Protein AF-A0A2V9ASK1-F1 (afdb_monomer)

Radius of gyration: 19.4 Å; Cα contacts (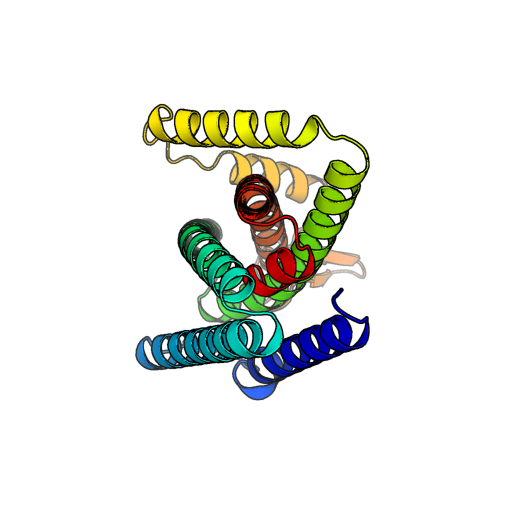8 Å, |Δi|>4): 181; chains: 1; bounding box: 53×44×46 Å

Foldseek 3Di:
DDPVVNVVVLVVVVVVVLCCVCVPPVVFQDDDDPVNVVVVVVVVVVVQLVVLVVCCVPVHVLLSVLLVVLLVLLVVLVVVLVVVLVVLCVVLVPDSSQSVVLVSVLVVLLLVLLLVVLVVVLVCCVVDVCVLVVLVVVLVVVVVCVVPVPPPPDPVLLVVLCVVCVVVFQEDPDDPPNDQWDQDPNDIHGYVSVSSSVSSNVSSSVSSSNSSSVSVVSDSPSVSSSSSND

Mean predicted aligned error: 6.88 Å

Secondary structure (DSSP, 8-state):
---HHHHHHHHHHHHHHHHHIIIIISSS-----HHHHHHHHHHHHHHHHHHHHHHHHHT-HHHHHHHHHHHHHHHHHHHHHHHHHHHHHHHTT--HHHHHHHHHHHHHHHHHHHHHHHHHHHHHHHH-TTHHHHHHHHHHHHHHHHHHS-S----HHHHHHHHHHHHHS-B-SS--TT-SEEEETTEEEE-HHHHHHHHHHHHHHHHHHHHHHHHHHH---HHHHHHHH-

Structure (mmCIF, N/CA/C/O backbone):
data_AF-A0A2V9ASK1-F1
#
_entry.id   AF-A0A2V9ASK1-F1
#
loop_
_atom_site.group_PDB
_atom_site.id
_atom_site.type_symbol
_atom_site.label_atom_id
_atom_site.label_alt_id
_atom_site.label_comp_id
_atom_site.label_asym_id
_atom_site.label_entity_id
_atom_site.label_seq_id
_atom_site.pdbx_PDB_ins_code
_atom_site.Cartn_x
_atom_site.Cartn_y
_atom_site.Cartn_z
_atom_site.occupancy
_atom_site.B_iso_or_equiv
_atom_site.auth_seq_id
_atom_site.auth_comp_id
_atom_site.auth_asym_id
_atom_site.auth_atom_id
_atom_site.pdbx_PDB_model_num
ATOM 1 N N . MET A 1 1 ? 6.928 -8.729 -22.484 1.00 50.12 1 MET A N 1
ATOM 2 C CA . MET A 1 1 ? 5.619 -9.401 -22.652 1.00 50.12 1 MET A CA 1
ATOM 3 C C . MET A 1 1 ? 5.439 -10.373 -21.502 1.00 50.12 1 MET A C 1
ATOM 5 O O . MET A 1 1 ? 5.873 -11.514 -21.595 1.00 50.12 1 MET A O 1
ATOM 9 N N . HIS A 1 2 ? 4.844 -9.914 -20.404 1.00 65.31 2 HIS A N 1
ATOM 10 C CA . HIS A 1 2 ? 4.454 -10.806 -19.314 1.00 65.31 2 HIS A CA 1
ATOM 11 C C . HIS A 1 2 ? 3.230 -11.587 -19.767 1.00 65.31 2 HIS A C 1
ATOM 13 O O . HIS A 1 2 ? 2.191 -11.000 -20.063 1.00 65.31 2 HIS A O 1
ATOM 19 N N . THR A 1 3 ? 3.356 -12.904 -19.906 1.00 77.38 3 THR A N 1
ATOM 20 C CA . THR A 1 3 ? 2.196 -13.739 -20.236 1.00 77.38 3 THR A CA 1
ATOM 21 C C . THR A 1 3 ? 1.192 -13.713 -19.082 1.00 77.38 3 THR A C 1
ATOM 23 O O . THR A 1 3 ? 1.576 -13.547 -17.923 1.00 77.38 3 THR A O 1
ATOM 26 N N . ALA A 1 4 ? -0.095 -13.924 -19.380 1.00 79.62 4 ALA A N 1
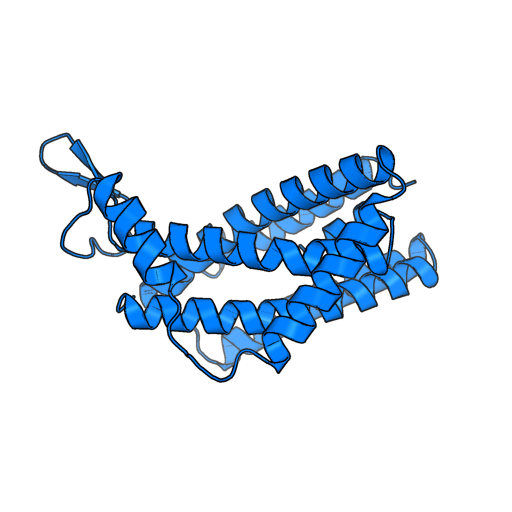ATOM 27 C CA . ALA A 1 4 ? -1.159 -14.003 -18.370 1.00 79.62 4 ALA A CA 1
ATOM 28 C C . ALA A 1 4 ? -0.834 -14.994 -17.233 1.00 79.62 4 ALA A C 1
ATOM 30 O O . ALA A 1 4 ? -1.259 -14.805 -16.097 1.00 79.62 4 ALA A O 1
ATOM 31 N N . LEU A 1 5 ? -0.014 -16.009 -17.523 1.00 83.50 5 LEU A N 1
ATOM 32 C CA . LEU A 1 5 ? 0.492 -16.965 -16.545 1.00 83.50 5 LEU A CA 1
ATOM 33 C C . LEU A 1 5 ? 1.286 -16.305 -15.405 1.00 83.50 5 LEU A C 1
ATOM 35 O O . LEU A 1 5 ? 1.115 -16.707 -14.263 1.00 83.50 5 LEU A O 1
ATOM 39 N N . HIS A 1 6 ? 2.111 -15.290 -15.681 1.00 85.00 6 HIS A N 1
ATOM 40 C CA . HIS A 1 6 ? 2.911 -14.609 -14.653 1.00 85.00 6 HIS A CA 1
ATOM 41 C C . HIS A 1 6 ? 2.039 -13.781 -13.713 1.00 85.00 6 HIS A C 1
ATOM 43 O O . HIS A 1 6 ? 2.219 -13.828 -12.500 1.00 85.00 6 HIS A O 1
ATOM 49 N N . TRP A 1 7 ? 1.044 -13.088 -14.270 1.00 85.56 7 TRP A N 1
ATOM 50 C CA . TRP A 1 7 ? 0.040 -12.365 -13.493 1.00 85.56 7 TRP A CA 1
ATOM 51 C C . TRP A 1 7 ? -0.751 -13.306 -12.588 1.00 85.56 7 TRP A C 1
ATOM 53 O O . TRP A 1 7 ? -0.908 -13.029 -11.401 1.00 85.56 7 TRP A O 1
ATOM 63 N N . ILE A 1 8 ? -1.218 -14.435 -13.126 1.00 86.12 8 ILE A N 1
ATOM 64 C CA . ILE A 1 8 ? -1.952 -15.438 -12.347 1.00 86.12 8 ILE A CA 1
ATOM 65 C C . ILE A 1 8 ? -1.048 -16.031 -11.262 1.00 86.12 8 ILE A C 1
ATOM 67 O O . ILE A 1 8 ? -1.448 -16.070 -10.104 1.00 86.12 8 ILE A O 1
ATOM 71 N N . ALA A 1 9 ? 0.174 -16.443 -11.608 1.00 87.19 9 ALA A N 1
ATOM 72 C CA . ALA A 1 9 ? 1.119 -17.032 -10.663 1.00 87.19 9 ALA A CA 1
ATOM 73 C C . ALA A 1 9 ? 1.453 -16.075 -9.510 1.00 87.19 9 ALA A C 1
ATOM 75 O O . ALA A 1 9 ? 1.429 -16.490 -8.353 1.00 87.19 9 ALA A O 1
ATOM 76 N N . PHE A 1 10 ? 1.700 -14.796 -9.810 1.00 87.81 10 PHE A N 1
ATOM 77 C CA . PHE A 1 10 ? 1.964 -13.781 -8.794 1.00 87.81 10 PHE A CA 1
ATOM 78 C C . PHE A 1 10 ? 0.757 -13.569 -7.877 1.00 87.81 10 PHE A C 1
ATOM 80 O O . PHE A 1 10 ? 0.893 -13.656 -6.663 1.00 87.81 10 PHE A O 1
ATOM 87 N N . ASN A 1 11 ? -0.440 -13.362 -8.435 1.00 86.69 11 ASN A N 1
ATOM 88 C CA . ASN A 1 11 ? -1.634 -13.141 -7.615 1.00 86.69 11 ASN A CA 1
ATOM 89 C C . ASN A 1 11 ? -1.982 -14.370 -6.765 1.00 86.69 11 ASN A C 1
ATOM 91 O O . ASN A 1 11 ? -2.370 -14.222 -5.613 1.00 86.69 11 ASN A O 1
ATOM 95 N N . VAL A 1 12 ? -1.800 -15.586 -7.288 1.00 87.94 12 VAL A N 1
ATOM 96 C CA . VAL A 1 12 ? -1.965 -16.816 -6.499 1.00 87.94 12 VAL A CA 1
ATOM 97 C C . VAL A 1 12 ? -0.951 -16.866 -5.356 1.00 87.94 12 VAL A C 1
ATOM 99 O O . VAL A 1 12 ? -1.334 -17.164 -4.229 1.00 87.94 12 VAL A O 1
ATOM 102 N N . LEU A 1 13 ? 0.317 -16.535 -5.615 1.00 88.69 13 LEU A N 1
ATOM 103 C CA . LEU A 1 13 ? 1.353 -16.474 -4.584 1.00 88.69 13 LEU A CA 1
ATOM 104 C C . LEU A 1 13 ? 1.016 -15.443 -3.497 1.00 88.69 13 LEU A C 1
ATOM 106 O O . LEU A 1 13 ? 1.089 -15.772 -2.315 1.00 88.69 13 LEU A O 1
ATOM 110 N N . VAL A 1 14 ? 0.576 -14.243 -3.882 1.00 87.06 14 VAL A N 1
ATOM 111 C CA . VAL A 1 14 ? 0.144 -13.184 -2.957 1.00 87.06 14 VAL A CA 1
ATOM 112 C C . VAL A 1 14 ? -1.063 -13.631 -2.135 1.00 87.06 14 VAL A C 1
ATOM 114 O O . VAL A 1 14 ? -1.046 -13.522 -0.913 1.00 87.06 14 VAL A O 1
ATOM 117 N N . LEU A 1 15 ? -2.092 -14.196 -2.769 1.00 86.25 15 LEU A N 1
ATOM 118 C CA . LEU A 1 15 ? -3.281 -14.682 -2.067 1.00 86.25 15 LEU A CA 1
ATOM 119 C C . LEU A 1 15 ? -2.945 -15.806 -1.084 1.00 86.25 15 LEU A C 1
ATOM 121 O O . LEU A 1 15 ? -3.494 -15.824 0.014 1.00 86.25 15 LEU A O 1
ATOM 125 N N . ILE A 1 16 ? -2.034 -16.717 -1.440 1.00 86.81 16 ILE A N 1
ATOM 126 C CA . ILE A 1 16 ? -1.543 -17.755 -0.525 1.00 86.81 16 ILE A CA 1
ATOM 127 C C . ILE A 1 16 ? -0.787 -17.116 0.642 1.00 86.81 16 ILE A C 1
ATOM 129 O O . ILE A 1 16 ? -1.055 -17.467 1.789 1.00 86.81 16 ILE A O 1
ATOM 133 N N . ALA A 1 17 ? 0.118 -16.172 0.377 1.00 85.56 17 ALA A N 1
ATOM 134 C CA . ALA A 1 17 ? 0.888 -15.495 1.416 1.00 85.56 17 ALA A CA 1
ATOM 135 C C . ALA A 1 17 ? -0.026 -14.747 2.403 1.00 85.56 17 ALA A C 1
ATOM 137 O O . ALA A 1 17 ? 0.100 -14.931 3.612 1.00 85.56 17 ALA A O 1
ATOM 138 N N . ILE A 1 18 ? -1.014 -14.001 1.898 1.00 82.50 18 ILE A N 1
ATOM 139 C CA . ILE A 1 18 ? -2.012 -13.296 2.715 1.00 82.50 18 ILE A CA 1
ATOM 140 C C . ILE A 1 18 ? -2.910 -14.284 3.471 1.00 82.50 18 ILE A C 1
ATOM 142 O O . ILE A 1 18 ? -3.199 -14.080 4.649 1.00 82.50 18 ILE A O 1
ATOM 146 N N . ALA A 1 19 ? -3.355 -15.369 2.830 1.00 82.88 19 ALA A N 1
ATOM 147 C CA . ALA A 1 19 ? -4.195 -16.374 3.479 1.00 82.88 19 ALA A CA 1
ATOM 148 C C . ALA A 1 19 ? -3.456 -17.100 4.611 1.00 82.88 19 ALA A C 1
ATOM 150 O O . ALA A 1 19 ? -4.060 -17.407 5.639 1.00 82.88 19 ALA A O 1
ATOM 151 N N . LEU A 1 20 ? -2.158 -17.359 4.442 1.00 81.38 20 LEU A N 1
ATOM 152 C CA . LEU A 1 20 ? -1.310 -17.907 5.495 1.00 81.38 20 LEU A CA 1
ATOM 153 C C . LEU A 1 20 ? -1.149 -16.896 6.633 1.00 81.38 20 LEU A C 1
ATOM 155 O O . LEU A 1 20 ? -1.430 -17.238 7.782 1.00 81.38 20 LEU A O 1
ATOM 159 N N . ASP A 1 21 ? -0.775 -15.655 6.320 1.00 77.19 21 ASP A N 1
ATOM 160 C CA . ASP A 1 21 ? -0.557 -14.600 7.312 1.00 77.19 21 ASP A CA 1
ATOM 161 C C . ASP A 1 21 ? -1.822 -14.323 8.147 1.00 77.19 21 ASP A C 1
ATOM 163 O O . ASP A 1 21 ? -1.824 -14.507 9.366 1.00 77.19 21 ASP A O 1
ATOM 167 N N . LEU A 1 22 ? -2.943 -14.000 7.494 1.00 71.06 22 LEU A N 1
ATOM 168 C CA . LEU A 1 22 ? -4.193 -13.633 8.168 1.00 71.06 22 LEU A CA 1
ATOM 169 C C . LEU A 1 22 ? -4.975 -14.844 8.699 1.00 71.06 22 LEU A C 1
ATOM 171 O O . LEU A 1 22 ? -5.650 -14.758 9.727 1.00 71.06 22 LEU A O 1
ATOM 175 N N . GLY A 1 23 ? -4.934 -15.974 7.990 1.00 65.25 23 GLY A N 1
ATOM 176 C CA . GLY A 1 23 ? -5.764 -17.144 8.285 1.00 65.25 23 GLY A CA 1
ATOM 177 C C . GLY A 1 23 ? -5.133 -18.139 9.256 1.00 65.25 23 GLY A C 1
ATOM 178 O O . GLY A 1 23 ? -5.859 -18.776 10.026 1.00 65.25 23 GLY A O 1
ATOM 179 N N . VAL A 1 24 ? -3.804 -18.284 9.236 1.00 63.94 24 VAL A N 1
ATOM 180 C CA . VAL A 1 24 ? -3.080 -19.280 10.043 1.00 63.94 24 VAL A CA 1
ATOM 181 C C . VAL A 1 24 ? -2.340 -18.619 11.200 1.00 63.94 24 VAL A C 1
ATOM 183 O O . VAL A 1 24 ? -2.485 -19.075 12.334 1.00 63.94 24 VAL A O 1
ATOM 186 N N . PHE A 1 25 ? -1.600 -17.540 10.942 1.00 63.09 25 PHE A N 1
ATOM 187 C CA . PHE A 1 25 ? -0.711 -16.941 11.942 1.00 63.09 25 PHE A CA 1
ATOM 188 C C . PHE A 1 25 ? -1.399 -15.868 12.795 1.00 63.09 25 PHE A C 1
ATOM 190 O O . PHE A 1 25 ? -1.267 -15.888 14.017 1.00 63.09 25 PHE A O 1
ATOM 197 N N . HIS A 1 26 ? -2.237 -15.020 12.195 1.00 65.06 26 HIS A N 1
ATOM 198 C CA . HIS A 1 26 ? -2.899 -13.901 12.885 1.00 65.06 26 HIS A CA 1
ATOM 199 C C . HIS A 1 26 ? -4.409 -14.106 13.109 1.00 65.06 26 HIS A C 1
ATOM 201 O O . HIS A 1 26 ? -5.177 -13.158 13.260 1.00 65.06 26 HIS A O 1
ATOM 207 N N . ARG A 1 27 ? -4.864 -15.366 13.185 1.00 58.12 27 ARG A N 1
ATOM 208 C CA . ARG A 1 27 ? -6.297 -15.714 13.295 1.00 58.12 27 ARG A CA 1
ATOM 209 C C . ARG A 1 27 ? -6.979 -15.192 14.569 1.00 58.12 27 ARG A C 1
ATOM 211 O O . ARG A 1 27 ? -8.205 -15.085 14.610 1.00 58.12 27 ARG A O 1
ATOM 218 N N . LYS A 1 28 ? -6.217 -14.930 15.633 1.00 55.81 28 LYS A N 1
ATOM 219 C CA . LYS A 1 28 ? -6.729 -14.394 16.899 1.00 55.81 28 LYS A CA 1
ATOM 220 C C . LYS A 1 28 ? -6.027 -13.085 17.214 1.00 55.81 28 LYS A C 1
ATOM 222 O O . LYS A 1 28 ? -4.806 -13.018 17.154 1.00 55.81 28 LYS A O 1
ATOM 227 N N . ALA A 1 29 ? -6.816 -12.101 17.628 1.00 58.44 29 ALA A N 1
ATOM 228 C CA . ALA A 1 29 ? -6.341 -10.843 18.178 1.00 58.44 29 ALA A CA 1
ATOM 229 C C . ALA A 1 29 ? -5.360 -11.092 19.343 1.00 58.44 29 ALA A C 1
ATOM 231 O O . ALA A 1 29 ? -5.774 -11.462 20.443 1.00 58.44 29 ALA A O 1
ATOM 232 N N . HIS A 1 30 ? -4.060 -10.930 19.094 1.00 65.06 30 HIS A N 1
ATOM 233 C CA . HIS A 1 30 ? -3.001 -11.047 20.094 1.00 65.06 30 HIS A CA 1
ATOM 234 C C . HIS A 1 30 ? -1.989 -9.913 19.927 1.00 65.06 30 HIS A C 1
ATOM 236 O O . HIS A 1 30 ? -1.758 -9.410 18.828 1.00 65.06 30 HIS A O 1
ATOM 242 N N . LYS A 1 31 ? -1.364 -9.508 21.032 1.00 64.44 31 LYS A N 1
ATOM 243 C CA . LYS A 1 31 ? -0.323 -8.485 21.027 1.00 64.44 31 LYS A CA 1
ATOM 244 C C . LYS A 1 31 ? 0.973 -9.077 20.468 1.00 64.44 31 LYS A C 1
ATOM 246 O O . LYS A 1 31 ? 1.667 -9.793 21.179 1.00 64.44 31 LYS A O 1
ATOM 251 N N . ILE A 1 32 ? 1.306 -8.751 19.220 1.00 67.00 32 ILE A N 1
ATOM 252 C CA . ILE A 1 32 ? 2.572 -9.163 18.597 1.00 67.00 32 ILE A CA 1
ATOM 253 C C . ILE A 1 32 ? 3.739 -8.532 19.365 1.00 67.00 32 ILE A C 1
ATOM 255 O O . ILE A 1 32 ? 3.797 -7.315 19.564 1.00 67.00 32 ILE A O 1
ATOM 259 N N . ALA A 1 33 ? 4.687 -9.363 19.792 1.00 78.81 33 ALA A N 1
ATOM 260 C CA . ALA A 1 33 ? 5.930 -8.880 20.377 1.00 78.81 33 ALA A CA 1
ATOM 261 C C . ALA A 1 33 ? 6.833 -8.279 19.287 1.00 78.81 33 ALA A C 1
ATOM 263 O O . ALA A 1 33 ? 6.870 -8.769 18.162 1.00 78.81 33 ALA A O 1
ATOM 264 N N . LEU A 1 34 ? 7.651 -7.277 19.627 1.00 79.62 34 LEU A N 1
ATOM 265 C CA . LEU A 1 34 ? 8.558 -6.623 18.667 1.00 79.62 34 LEU A CA 1
ATOM 266 C C . LEU A 1 34 ? 9.431 -7.623 17.882 1.00 79.62 34 LEU A C 1
ATOM 268 O O . LEU A 1 34 ? 9.662 -7.447 16.691 1.00 79.62 34 LEU A O 1
ATOM 272 N N . ARG A 1 35 ? 9.889 -8.698 18.538 1.00 83.00 35 ARG A N 1
ATOM 273 C CA . ARG A 1 35 ? 10.694 -9.756 17.903 1.00 83.00 35 ARG A CA 1
ATOM 274 C C . ARG A 1 35 ? 9.934 -10.495 16.804 1.00 83.00 35 ARG A C 1
ATOM 276 O O . ARG A 1 35 ? 10.512 -10.800 15.769 1.00 83.00 35 ARG A O 1
ATOM 283 N N . GLU A 1 36 ? 8.660 -10.773 17.037 1.00 82.00 36 GLU A N 1
ATOM 284 C CA . GLU A 1 36 ? 7.790 -11.445 16.078 1.00 82.00 36 GLU A CA 1
ATOM 285 C C . GLU A 1 36 ? 7.472 -10.516 14.899 1.00 82.00 36 GLU A C 1
ATOM 287 O O . GLU A 1 36 ? 7.639 -10.922 13.754 1.00 82.00 36 GLU A O 1
ATOM 292 N N . ALA A 1 37 ? 7.163 -9.239 15.156 1.00 81.38 37 ALA A N 1
ATOM 293 C CA . ALA A 1 37 ? 6.973 -8.241 14.097 1.00 81.38 37 ALA A CA 1
ATOM 294 C C . ALA A 1 37 ? 8.218 -8.082 13.203 1.00 81.38 37 ALA A C 1
ATOM 296 O O . ALA A 1 37 ? 8.105 -7.994 11.980 1.00 81.38 37 ALA A O 1
ATOM 297 N N . LEU A 1 38 ? 9.416 -8.076 13.799 1.00 87.00 38 LEU A N 1
ATOM 298 C CA . LEU A 1 38 ? 10.677 -8.007 13.057 1.00 87.00 38 LEU A CA 1
ATOM 299 C C . LEU A 1 38 ? 10.911 -9.252 12.197 1.00 87.00 38 LEU A C 1
ATOM 301 O O . LEU A 1 38 ? 11.319 -9.118 11.046 1.00 87.00 38 LEU A O 1
ATOM 305 N N . LEU A 1 39 ? 10.638 -10.447 12.728 1.00 87.81 39 LEU A N 1
ATOM 306 C CA . LEU A 1 39 ? 10.756 -11.698 11.974 1.00 87.81 39 LEU A CA 1
ATOM 307 C C . LEU A 1 39 ? 9.807 -11.721 10.773 1.00 87.81 39 LEU A C 1
ATOM 309 O O . LEU A 1 39 ? 10.241 -12.050 9.671 1.00 87.81 39 LEU A O 1
ATOM 313 N N . TRP A 1 40 ? 8.551 -11.310 10.960 1.00 85.19 40 TRP A N 1
ATOM 314 C CA . TRP A 1 40 ? 7.589 -11.200 9.864 1.00 85.19 40 TRP A CA 1
ATOM 315 C C . TRP A 1 40 ? 8.029 -10.175 8.821 1.00 85.19 40 TRP A C 1
ATOM 317 O O . TRP A 1 40 ? 8.039 -10.481 7.631 1.00 85.19 40 TRP A O 1
ATOM 327 N N . SER A 1 41 ? 8.479 -8.993 9.247 1.00 87.06 41 SER A N 1
ATOM 328 C CA . SER A 1 41 ? 9.002 -7.971 8.333 1.00 87.06 41 SER A CA 1
ATOM 329 C C . SER A 1 41 ? 10.182 -8.495 7.505 1.00 87.06 41 SER A C 1
ATOM 331 O O . SER A 1 41 ? 10.207 -8.331 6.286 1.00 87.06 41 SER A O 1
ATOM 333 N N . LEU A 1 42 ? 11.126 -9.200 8.138 1.00 91.31 42 LEU A N 1
ATOM 334 C CA . LEU A 1 42 ? 12.257 -9.822 7.447 1.00 91.31 42 LEU A CA 1
ATOM 335 C C . LEU A 1 42 ? 11.819 -10.919 6.472 1.00 91.31 42 LEU A C 1
ATOM 337 O O . LEU A 1 42 ? 12.382 -11.003 5.384 1.00 91.31 42 LEU A O 1
ATOM 341 N N . ALA A 1 43 ? 10.820 -11.731 6.825 1.00 90.31 43 ALA A N 1
ATOM 342 C CA . ALA A 1 43 ? 10.282 -12.758 5.936 1.00 90.31 43 ALA A CA 1
ATOM 343 C C . ALA A 1 43 ? 9.663 -12.145 4.668 1.00 90.31 43 ALA A C 1
ATOM 345 O O . ALA A 1 43 ? 9.972 -12.586 3.560 1.00 90.31 43 ALA A O 1
ATOM 346 N N . TRP A 1 44 ? 8.865 -11.083 4.814 1.00 89.25 44 TRP A N 1
ATOM 347 C CA . TRP A 1 44 ? 8.289 -10.345 3.686 1.00 89.25 44 TRP A CA 1
ATOM 348 C C . TRP A 1 44 ? 9.363 -9.673 2.817 1.00 89.25 44 TRP A C 1
ATOM 350 O O . TRP A 1 44 ? 9.300 -9.745 1.591 1.00 89.25 44 TRP A O 1
ATOM 360 N N . ILE A 1 45 ? 10.396 -9.082 3.429 1.00 92.38 45 ILE A N 1
ATOM 361 C CA . ILE A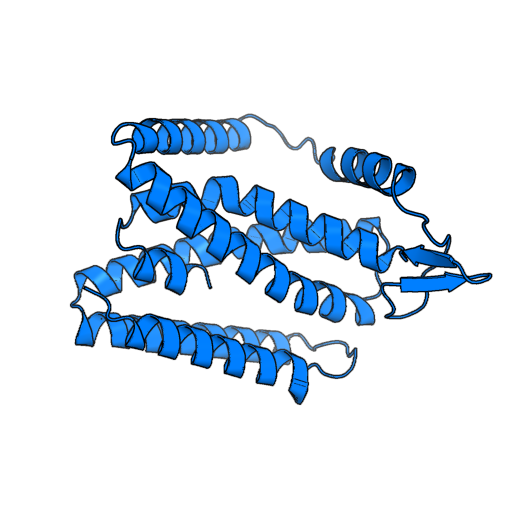 1 45 ? 11.534 -8.503 2.696 1.00 92.38 45 ILE A CA 1
ATOM 362 C C . ILE A 1 45 ? 12.310 -9.589 1.938 1.00 92.38 45 ILE A C 1
ATOM 364 O O . ILE A 1 45 ? 12.648 -9.405 0.771 1.00 92.38 45 ILE A O 1
ATOM 368 N N . ALA A 1 46 ? 12.571 -10.740 2.561 1.00 93.75 46 ALA A N 1
ATOM 369 C CA . ALA A 1 46 ? 13.261 -11.852 1.912 1.00 93.75 46 ALA A CA 1
ATOM 370 C C . ALA A 1 46 ? 12.464 -12.410 0.721 1.00 93.75 46 ALA A C 1
ATOM 372 O O . ALA A 1 46 ? 13.055 -12.733 -0.315 1.00 93.75 46 ALA A O 1
ATOM 373 N N . LEU A 1 47 ? 11.133 -12.477 0.836 1.00 91.94 47 LEU A N 1
ATOM 374 C CA . LEU A 1 47 ? 10.246 -12.866 -0.260 1.00 91.94 47 LEU A CA 1
ATOM 375 C C . LEU A 1 47 ? 10.354 -11.880 -1.432 1.00 91.94 47 LEU A C 1
ATOM 377 O O . LEU A 1 47 ? 10.573 -12.307 -2.566 1.00 91.94 47 LEU A O 1
ATOM 381 N N . ALA A 1 48 ? 10.290 -10.575 -1.153 1.00 92.94 48 ALA A N 1
ATOM 382 C CA . ALA A 1 48 ? 10.431 -9.527 -2.162 1.00 92.94 48 ALA A CA 1
ATOM 383 C C . ALA A 1 48 ? 11.808 -9.553 -2.845 1.00 92.94 48 ALA A C 1
ATOM 385 O O . ALA A 1 48 ? 11.895 -9.468 -4.069 1.00 92.94 48 ALA A O 1
ATOM 386 N N . ILE A 1 49 ? 12.892 -9.751 -2.085 1.00 95.12 49 ILE A N 1
ATOM 387 C CA . ILE A 1 49 ? 14.246 -9.886 -2.644 1.00 95.12 49 ILE A CA 1
ATOM 388 C C . ILE A 1 49 ? 14.335 -11.106 -3.559 1.00 95.12 49 ILE A C 1
ATOM 390 O O . ILE A 1 49 ? 14.850 -11.007 -4.672 1.00 95.12 49 ILE A O 1
ATOM 394 N N . THR A 1 50 ? 13.809 -12.248 -3.120 1.00 95.19 50 THR A N 1
ATOM 395 C CA . THR A 1 50 ? 13.806 -13.482 -3.918 1.00 95.19 50 THR A CA 1
ATOM 396 C C . THR A 1 50 ? 13.034 -13.286 -5.224 1.00 95.19 50 THR A C 1
ATOM 398 O O . THR A 1 50 ? 13.500 -13.689 -6.294 1.00 95.19 50 THR A O 1
ATOM 401 N N . PHE A 1 51 ? 11.887 -12.608 -5.165 1.00 93.19 51 PHE A N 1
ATOM 402 C CA . PHE A 1 51 ? 11.099 -12.268 -6.343 1.00 93.19 51 PHE A CA 1
ATOM 403 C C . PHE A 1 51 ? 11.843 -11.301 -7.282 1.00 93.19 51 PHE A C 1
ATOM 405 O O . PHE A 1 51 ? 11.946 -11.571 -8.478 1.00 93.19 51 PHE A O 1
ATOM 412 N N . GLY A 1 52 ? 12.469 -10.243 -6.760 1.00 93.25 52 GLY A N 1
ATOM 413 C CA . GLY A 1 52 ? 13.263 -9.296 -7.553 1.00 93.25 52 GLY A CA 1
ATOM 414 C C . GLY A 1 52 ? 14.494 -9.921 -8.219 1.00 93.25 52 GLY A C 1
ATOM 415 O O . GLY A 1 52 ? 14.813 -9.618 -9.373 1.00 93.25 52 GLY A O 1
ATOM 416 N N . LEU A 1 53 ? 15.165 -10.857 -7.541 1.00 94.44 53 LEU A N 1
ATOM 417 C CA . LEU A 1 53 ? 16.245 -11.658 -8.131 1.00 94.44 53 LEU A CA 1
ATOM 418 C C . LEU A 1 53 ? 15.721 -12.579 -9.239 1.00 94.44 53 LEU A C 1
ATOM 420 O O . LEU A 1 53 ? 16.362 -12.714 -10.281 1.00 94.44 53 LEU A O 1
ATOM 424 N N . THR A 1 54 ? 14.535 -13.159 -9.051 1.00 92.19 54 THR A N 1
ATOM 425 C CA . THR A 1 54 ? 13.858 -13.966 -10.075 1.00 92.19 54 THR A CA 1
ATOM 426 C C . THR A 1 54 ? 13.529 -13.117 -11.306 1.00 92.19 54 THR A C 1
ATOM 428 O O . THR A 1 54 ? 13.842 -13.523 -12.425 1.00 92.19 54 THR A O 1
ATOM 431 N N . ILE A 1 55 ? 13.002 -11.899 -11.124 1.00 91.94 55 ILE A N 1
ATOM 432 C CA . ILE A 1 55 ? 12.787 -10.956 -12.231 1.00 91.94 55 ILE A CA 1
ATOM 433 C C . ILE A 1 55 ? 14.109 -10.630 -12.928 1.00 91.94 55 ILE A C 1
ATOM 435 O O . ILE A 1 55 ? 14.189 -10.704 -14.152 1.00 91.94 55 ILE A O 1
ATOM 439 N N . SER A 1 56 ? 15.161 -10.338 -12.163 1.00 92.31 56 SER A N 1
ATOM 440 C CA . SER A 1 56 ? 16.487 -10.022 -12.708 1.00 92.31 56 SER A CA 1
ATOM 441 C C . SER A 1 56 ? 17.045 -11.149 -13.582 1.00 92.31 56 SER A C 1
ATOM 443 O O . SER A 1 56 ? 17.688 -10.885 -14.598 1.00 92.31 56 SER A O 1
ATOM 445 N N . TYR A 1 57 ? 16.808 -12.402 -13.185 1.00 92.38 57 TYR A N 1
ATOM 446 C CA . TYR A 1 57 ? 17.281 -13.586 -13.895 1.00 92.38 57 TYR A CA 1
ATOM 447 C C . TYR A 1 57 ? 16.484 -13.863 -15.179 1.00 92.38 57 TYR A C 1
ATOM 449 O O . TYR A 1 57 ? 17.083 -14.098 -16.224 1.00 92.38 57 TYR A O 1
ATOM 457 N N . PHE A 1 58 ? 15.148 -13.810 -15.123 1.00 89.81 58 PHE A N 1
ATOM 458 C CA . PHE A 1 58 ? 14.287 -14.171 -16.261 1.00 89.81 58 PHE A CA 1
ATOM 459 C C . PHE A 1 58 ? 14.013 -13.019 -17.236 1.00 89.81 58 PHE A C 1
ATOM 461 O O . PHE A 1 58 ? 13.902 -13.251 -18.438 1.00 89.81 58 PHE A O 1
ATOM 468 N N . TYR A 1 59 ? 13.904 -11.789 -16.735 1.00 88.50 59 TYR A N 1
ATOM 469 C CA . TYR A 1 59 ? 13.556 -10.592 -17.514 1.00 88.50 59 TYR A CA 1
ATOM 470 C C . TYR A 1 59 ? 14.739 -9.639 -17.715 1.00 88.50 59 TYR A C 1
ATOM 472 O O . TYR A 1 59 ? 14.635 -8.652 -18.440 1.00 88.50 59 TYR A O 1
ATOM 480 N N . GLY A 1 60 ? 15.889 -9.964 -17.124 1.00 92.88 60 GLY A N 1
ATOM 481 C CA . GLY A 1 60 ? 17.125 -9.215 -17.266 1.00 92.88 60 GLY A CA 1
ATOM 482 C C . GLY A 1 60 ? 17.341 -8.179 -16.166 1.00 92.88 60 GLY A C 1
ATOM 483 O O . GLY A 1 60 ? 16.449 -7.799 -15.404 1.00 92.88 60 GLY A O 1
ATOM 484 N N . ARG A 1 61 ? 18.584 -7.696 -16.095 1.00 93.12 61 ARG A N 1
ATOM 485 C CA . ARG A 1 61 ? 19.055 -6.821 -15.014 1.00 93.12 61 ARG A CA 1
ATOM 486 C C . ARG A 1 61 ? 18.285 -5.503 -14.918 1.00 93.12 61 ARG A C 1
ATOM 488 O O . ARG A 1 61 ? 18.113 -5.003 -13.814 1.00 93.12 61 ARG A O 1
ATOM 495 N N . GLN A 1 62 ? 17.832 -4.948 -16.043 1.00 93.00 62 GLN A N 1
ATOM 496 C CA . GLN A 1 62 ? 17.090 -3.687 -16.050 1.00 93.00 62 GLN A CA 1
ATOM 497 C C . GLN A 1 62 ? 15.733 -3.827 -15.348 1.00 93.00 62 GLN A C 1
ATOM 499 O O . GLN A 1 62 ? 15.467 -3.074 -14.420 1.00 93.00 62 GLN A O 1
ATOM 504 N N . SER A 1 63 ? 14.926 -4.830 -15.707 1.00 92.56 63 SER A N 1
ATOM 505 C CA . SER A 1 63 ? 13.645 -5.100 -15.039 1.00 92.56 63 SER A CA 1
ATOM 506 C C . SER A 1 63 ? 13.821 -5.407 -13.551 1.00 92.56 63 SER A C 1
ATOM 508 O O . SER A 1 63 ? 13.016 -4.992 -12.725 1.00 92.56 63 SER A O 1
ATOM 510 N N . GLY A 1 64 ? 14.910 -6.094 -13.197 1.00 93.56 64 GLY A N 1
ATOM 511 C CA . GLY A 1 64 ? 15.303 -6.301 -11.807 1.00 93.56 64 GLY A CA 1
ATOM 512 C C . GLY A 1 64 ? 15.553 -4.997 -11.050 1.00 93.56 64 GLY A C 1
ATOM 513 O O . GLY A 1 64 ? 15.027 -4.806 -9.958 1.00 93.56 64 GLY A O 1
ATOM 514 N N . LEU A 1 65 ? 16.337 -4.087 -11.636 1.00 95.25 65 LEU A N 1
ATOM 515 C CA . LEU A 1 65 ? 16.596 -2.766 -11.060 1.00 95.25 65 LEU A CA 1
ATOM 516 C C . LEU A 1 65 ? 15.310 -1.950 -10.931 1.00 95.25 65 LEU A C 1
ATOM 518 O O . LEU A 1 65 ? 15.072 -1.405 -9.864 1.00 95.25 65 LEU A O 1
ATOM 522 N N . GLU A 1 66 ? 14.465 -1.923 -11.962 1.00 94.88 66 GLU A N 1
ATOM 523 C CA . GLU A 1 66 ? 13.164 -1.243 -11.924 1.00 94.88 66 GLU A CA 1
ATOM 524 C C . GLU A 1 66 ? 12.279 -1.784 -10.790 1.00 94.88 66 GLU A C 1
ATOM 526 O O . GLU A 1 66 ? 11.718 -0.996 -10.031 1.00 94.88 66 GLU A O 1
ATOM 531 N N . PHE A 1 67 ? 12.229 -3.111 -10.607 1.00 95.69 67 PHE A N 1
ATOM 532 C CA . PHE A 1 67 ? 11.524 -3.737 -9.487 1.00 95.69 67 PHE A CA 1
ATOM 533 C C . PHE A 1 67 ? 12.099 -3.311 -8.133 1.00 95.69 67 PHE A C 1
ATOM 535 O O . PHE A 1 67 ? 11.347 -2.900 -7.258 1.00 95.69 67 PHE A O 1
ATOM 542 N N . PHE A 1 68 ? 13.420 -3.389 -7.940 1.00 96.12 68 PHE A N 1
ATOM 543 C CA . PHE A 1 68 ? 14.038 -3.032 -6.659 1.00 96.12 68 PHE A CA 1
ATOM 544 C C . PHE A 1 68 ? 13.911 -1.542 -6.344 1.00 96.12 68 PHE A C 1
ATOM 546 O O . PHE A 1 68 ? 13.661 -1.184 -5.195 1.00 96.12 68 PHE A O 1
ATOM 553 N N . THR A 1 69 ? 14.064 -0.672 -7.343 1.00 95.00 69 THR A N 1
ATOM 554 C CA . THR A 1 69 ? 13.847 0.768 -7.184 1.00 95.00 69 THR A CA 1
ATOM 555 C C . THR A 1 69 ? 12.399 1.039 -6.796 1.00 95.00 69 THR A C 1
ATOM 557 O O . THR A 1 69 ? 12.168 1.759 -5.829 1.00 95.00 69 THR A O 1
ATOM 560 N N . GLY A 1 70 ? 11.442 0.412 -7.484 1.00 93.69 70 GLY A N 1
ATOM 561 C CA . GLY A 1 70 ? 10.032 0.521 -7.136 1.00 93.69 70 GLY A CA 1
ATOM 562 C C . GLY A 1 70 ? 9.732 0.030 -5.727 1.00 93.69 70 GLY A C 1
ATOM 563 O O . GLY A 1 70 ? 9.175 0.768 -4.923 1.00 93.69 70 GLY A O 1
ATOM 564 N N . TYR A 1 71 ? 10.213 -1.165 -5.388 1.00 94.50 71 TYR A N 1
ATOM 565 C CA . TYR A 1 71 ? 10.036 -1.773 -4.074 1.00 94.50 71 TYR A CA 1
ATOM 566 C C . TYR A 1 71 ? 10.568 -0.884 -2.946 1.00 94.50 71 TYR A C 1
ATOM 568 O O . TYR A 1 71 ? 9.918 -0.741 -1.918 1.00 94.50 71 TYR A O 1
ATOM 576 N N . VAL A 1 72 ? 11.742 -0.266 -3.117 1.00 94.12 72 VAL A N 1
ATOM 577 C CA . VAL A 1 72 ? 12.310 0.629 -2.098 1.00 94.12 72 VAL A CA 1
ATOM 578 C C . VAL A 1 72 ? 11.481 1.902 -1.942 1.00 94.12 72 VAL A C 1
ATOM 580 O O . VAL A 1 72 ? 11.270 2.329 -0.808 1.00 94.12 72 VAL A O 1
ATOM 583 N N . ILE A 1 73 ? 10.997 2.493 -3.041 1.00 91.25 73 ILE A N 1
ATOM 584 C CA . ILE A 1 73 ? 10.123 3.674 -2.978 1.00 91.25 73 ILE A CA 1
ATOM 585 C C . ILE A 1 73 ? 8.815 3.335 -2.269 1.00 91.25 73 ILE A C 1
ATOM 587 O O . ILE A 1 73 ? 8.452 4.013 -1.312 1.00 91.25 73 ILE A O 1
ATOM 591 N N . GLU A 1 74 ? 8.149 2.259 -2.676 1.00 89.62 74 GLU A N 1
ATOM 592 C CA . GLU A 1 74 ? 6.897 1.824 -2.055 1.00 89.62 74 GLU A CA 1
ATOM 593 C C . GLU A 1 74 ? 7.106 1.457 -0.587 1.00 89.62 74 GLU A C 1
ATOM 595 O O . GLU A 1 74 ? 6.315 1.832 0.277 1.00 89.62 74 GLU A O 1
ATOM 600 N N . LYS A 1 75 ? 8.226 0.802 -0.255 1.00 90.06 75 LYS A N 1
ATOM 601 C CA . LYS A 1 75 ? 8.563 0.489 1.133 1.00 90.06 75 LYS A CA 1
ATOM 602 C C . LYS A 1 75 ? 8.778 1.752 1.962 1.00 90.06 75 LYS A C 1
ATOM 604 O O . LYS A 1 75 ? 8.301 1.789 3.094 1.00 90.06 75 LYS A O 1
ATOM 609 N N . ALA A 1 76 ? 9.458 2.764 1.427 1.00 89.25 76 ALA A N 1
ATOM 610 C CA . ALA A 1 76 ? 9.657 4.038 2.109 1.00 89.25 76 ALA A CA 1
ATOM 611 C C . ALA A 1 76 ? 8.319 4.750 2.362 1.00 89.25 76 ALA A C 1
ATOM 613 O O . ALA A 1 76 ? 8.023 5.078 3.508 1.00 89.25 76 ALA A O 1
ATOM 614 N N . LEU A 1 77 ? 7.474 4.875 1.334 1.00 86.81 77 LEU A N 1
ATOM 615 C CA . LEU A 1 77 ? 6.154 5.509 1.444 1.00 86.81 77 LEU A CA 1
ATOM 616 C C . LEU A 1 77 ? 5.215 4.727 2.380 1.00 86.81 77 LEU A C 1
ATOM 618 O O . LEU A 1 77 ? 4.473 5.313 3.161 1.00 86.81 77 LEU A O 1
ATOM 622 N N . SER A 1 78 ? 5.301 3.393 2.402 1.00 85.62 78 SER A N 1
ATOM 623 C CA . SER A 1 78 ? 4.496 2.563 3.310 1.00 85.62 78 SER A CA 1
ATOM 624 C C . SER A 1 78 ? 4.781 2.827 4.796 1.00 85.62 78 SER A C 1
ATOM 626 O O . SER A 1 78 ? 3.888 2.661 5.628 1.00 85.62 78 SER A O 1
ATOM 628 N N . VAL A 1 79 ? 6.006 3.242 5.152 1.00 86.19 79 VAL A N 1
ATOM 629 C CA . VAL A 1 79 ? 6.367 3.573 6.541 1.00 86.19 79 VAL A CA 1
ATOM 630 C C . VAL A 1 79 ? 5.660 4.851 6.983 1.00 86.19 79 VAL A C 1
ATOM 632 O O . VAL A 1 79 ? 5.128 4.888 8.093 1.00 86.19 79 VAL A O 1
ATOM 635 N N . ASP A 1 80 ? 5.571 5.847 6.103 1.00 81.81 80 ASP A N 1
ATOM 636 C CA . ASP A 1 80 ? 4.823 7.081 6.357 1.00 81.81 80 ASP A CA 1
ATOM 637 C C . ASP A 1 80 ? 3.324 6.789 6.542 1.00 81.81 80 ASP A C 1
ATOM 639 O O . ASP A 1 80 ? 2.696 7.282 7.486 1.00 81.81 80 ASP A O 1
ATOM 643 N N . ASN A 1 81 ? 2.771 5.873 5.739 1.00 86.38 81 ASN A N 1
ATOM 644 C CA . ASN A 1 81 ? 1.374 5.443 5.859 1.00 86.38 81 ASN A CA 1
ATOM 645 C C . ASN A 1 81 ? 1.077 4.814 7.230 1.00 86.38 81 ASN A C 1
ATOM 647 O O . ASN A 1 81 ? 0.041 5.095 7.843 1.00 86.38 81 ASN A O 1
ATOM 651 N N . LEU A 1 82 ? 2.003 3.997 7.750 1.00 86.25 82 LEU A N 1
ATOM 652 C CA . LEU A 1 82 ? 1.865 3.378 9.072 1.00 86.25 82 LEU A CA 1
ATOM 653 C C . LEU A 1 82 ? 1.761 4.420 10.190 1.00 86.25 82 LEU A C 1
ATOM 655 O O . LEU A 1 82 ? 0.982 4.220 11.124 1.00 86.25 82 LEU A O 1
ATOM 659 N N . PHE A 1 83 ? 2.491 5.536 10.108 1.00 86.12 83 PHE A N 1
ATOM 660 C CA . PHE A 1 83 ? 2.381 6.602 11.107 1.00 86.12 83 PHE A CA 1
ATOM 661 C C . PHE A 1 83 ? 0.983 7.214 11.128 1.00 86.12 83 PHE A C 1
ATOM 663 O O . PHE A 1 83 ? 0.403 7.369 12.206 1.00 86.12 83 PHE A O 1
ATOM 670 N N . VAL A 1 84 ? 0.392 7.483 9.962 1.00 85.50 84 VAL A N 1
ATOM 671 C CA . VAL A 1 84 ? -0.976 8.014 9.900 1.00 85.50 84 VAL A CA 1
ATOM 672 C C . VAL A 1 84 ? -1.988 7.004 10.435 1.00 85.50 84 VAL A C 1
ATOM 674 O O . VAL A 1 84 ? -2.876 7.382 11.201 1.00 85.50 84 VAL A O 1
ATOM 677 N N . PHE A 1 85 ? -1.820 5.710 10.151 1.00 88.75 85 PHE A N 1
ATOM 678 C CA . PHE A 1 85 ? -2.678 4.671 10.733 1.00 88.75 85 PHE A CA 1
ATOM 679 C C . PHE A 1 85 ? -2.574 4.624 12.263 1.00 88.75 85 PHE A C 1
ATOM 681 O O . PHE A 1 85 ? -3.595 4.520 12.946 1.00 88.75 85 PHE A O 1
ATOM 688 N N . LEU A 1 86 ? -1.370 4.771 12.826 1.00 88.12 86 LEU A N 1
ATOM 689 C CA . LEU A 1 86 ? -1.171 4.842 14.277 1.00 88.12 86 LEU A CA 1
ATOM 690 C C . LEU A 1 86 ? -1.845 6.071 14.896 1.00 88.12 86 LEU A C 1
ATOM 692 O O . LEU A 1 86 ? -2.446 5.959 15.969 1.00 88.12 86 LEU A O 1
ATOM 696 N N . VAL A 1 87 ? -1.784 7.228 14.229 1.00 86.00 87 VAL A N 1
ATOM 697 C CA . VAL A 1 87 ? -2.495 8.434 14.677 1.00 86.00 87 VAL A CA 1
ATOM 698 C C . VAL A 1 87 ? -4.000 8.200 14.660 1.00 86.00 87 VAL A C 1
ATOM 700 O O . VAL A 1 87 ? -4.656 8.462 15.667 1.00 86.00 87 VAL A O 1
ATOM 703 N N . VAL A 1 88 ? -4.547 7.636 13.580 1.00 88.88 88 VAL A N 1
ATOM 704 C CA . VAL A 1 88 ? -5.969 7.272 13.496 1.00 88.88 88 VAL A CA 1
ATOM 705 C C . VAL A 1 88 ? -6.339 6.335 14.652 1.00 88.88 88 VAL A C 1
ATOM 707 O O . VAL A 1 88 ? -7.245 6.637 15.427 1.00 88.88 88 VAL A O 1
ATOM 710 N N . PHE A 1 89 ? -5.608 5.239 14.867 1.00 90.75 89 PHE A N 1
ATOM 711 C CA . PHE A 1 89 ? -5.897 4.315 15.971 1.00 90.75 89 PHE A CA 1
ATOM 712 C C . PHE A 1 89 ? -5.855 4.987 17.344 1.00 90.75 89 PHE A C 1
ATOM 714 O O . PHE A 1 89 ? -6.694 4.682 18.194 1.00 90.75 89 PHE A O 1
ATOM 721 N N . ARG A 1 90 ? -4.931 5.930 17.557 1.00 88.88 90 ARG A N 1
ATOM 722 C CA . ARG A 1 90 ? -4.845 6.710 18.795 1.00 88.88 90 ARG A CA 1
ATOM 723 C C . ARG A 1 90 ? -6.040 7.652 18.957 1.00 88.88 90 ARG A C 1
ATOM 725 O O . ARG A 1 90 ? -6.634 7.670 20.032 1.00 88.88 90 ARG A O 1
ATOM 732 N N . VAL A 1 91 ? -6.418 8.386 17.910 1.00 85.31 91 VAL A N 1
ATOM 733 C CA . VAL A 1 91 ? -7.548 9.333 17.916 1.00 85.31 91 VAL A CA 1
ATOM 734 C C . VAL A 1 91 ? -8.867 8.625 18.222 1.00 85.31 91 VAL A C 1
ATOM 736 O O . VAL A 1 91 ? -9.668 9.123 19.009 1.00 85.31 91 VAL A O 1
ATOM 739 N N . PHE A 1 92 ? -9.077 7.431 17.665 1.00 87.38 92 PHE A N 1
ATOM 740 C CA . PHE A 1 92 ? -10.285 6.639 17.914 1.00 87.38 92 PHE A CA 1
ATOM 741 C C . PHE A 1 92 ? -10.180 5.705 19.126 1.00 87.38 92 PHE A C 1
ATOM 743 O O . PHE A 1 92 ? -11.125 4.958 19.393 1.00 87.38 92 PHE A O 1
ATOM 750 N N . ALA A 1 93 ? -9.066 5.733 19.864 1.00 88.50 93 ALA A N 1
ATOM 751 C CA . ALA A 1 93 ? -8.799 4.855 21.003 1.00 88.50 93 ALA A CA 1
ATOM 752 C C . ALA A 1 93 ? -9.021 3.359 20.683 1.00 88.50 93 ALA A C 1
ATOM 754 O O . ALA A 1 93 ? -9.627 2.611 21.457 1.00 88.50 93 ALA A O 1
ATOM 755 N N . VAL A 1 94 ? -8.541 2.914 19.518 1.00 89.19 94 VAL A N 1
ATOM 756 C CA . VAL A 1 94 ? -8.643 1.519 19.075 1.00 89.19 94 VAL A CA 1
ATOM 757 C C . VAL A 1 94 ? -7.695 0.660 19.905 1.00 89.19 94 VAL A C 1
ATOM 759 O O . VAL A 1 94 ? -6.474 0.837 19.864 1.00 89.19 94 VAL A O 1
ATOM 762 N N . LYS A 1 95 ? -8.253 -0.306 20.641 1.00 88.25 95 LYS A N 1
ATOM 763 C CA . LYS A 1 95 ? -7.461 -1.273 21.411 1.00 88.25 95 LYS A CA 1
ATOM 764 C C . LYS A 1 95 ? -6.494 -2.032 20.497 1.00 88.25 95 LYS A C 1
ATOM 766 O O . LYS A 1 95 ? -6.891 -2.452 19.413 1.00 88.25 95 LYS A O 1
ATOM 771 N N . GLU A 1 96 ? -5.268 -2.268 20.970 1.00 83.94 96 GLU A N 1
ATOM 772 C CA . GLU A 1 96 ? -4.204 -2.966 20.220 1.00 83.94 96 GLU A CA 1
ATOM 773 C C . GLU A 1 96 ? -4.670 -4.310 19.631 1.00 83.94 96 GLU A C 1
ATOM 775 O O . GLU A 1 96 ? -4.349 -4.634 18.493 1.00 83.94 96 GLU A O 1
ATOM 780 N N . GLU A 1 97 ? -5.508 -5.047 20.366 1.00 83.25 97 GLU A N 1
ATOM 781 C CA . GLU A 1 97 ? -6.092 -6.325 19.937 1.00 83.25 97 GLU A CA 1
ATOM 782 C C . GLU A 1 97 ? -6.944 -6.221 18.654 1.00 83.25 97 GLU A C 1
ATOM 784 O O . GLU A 1 97 ? -7.018 -7.173 17.883 1.00 83.25 97 GLU A O 1
ATOM 789 N N . TYR A 1 98 ? -7.552 -5.066 18.366 1.00 87.19 98 TYR A N 1
ATOM 790 C CA . TYR A 1 98 ? -8.377 -4.872 17.167 1.00 87.19 98 TYR A CA 1
ATOM 791 C C . TYR A 1 98 ? -7.633 -4.195 16.014 1.00 87.19 98 TYR A C 1
ATOM 793 O O . TYR A 1 98 ? -8.126 -4.230 14.886 1.00 87.19 98 TYR A O 1
ATOM 801 N N . GLN A 1 99 ? -6.453 -3.616 16.258 1.00 88.75 99 GLN A N 1
ATOM 802 C CA . GLN A 1 99 ? -5.678 -2.919 15.224 1.00 88.75 99 GLN A CA 1
ATOM 803 C C . GLN A 1 99 ? -5.287 -3.867 14.089 1.00 88.75 99 GLN A C 1
ATOM 805 O O . GLN A 1 99 ? -5.501 -3.541 12.929 1.00 88.75 99 GLN A O 1
ATOM 810 N N . GLN A 1 100 ? -4.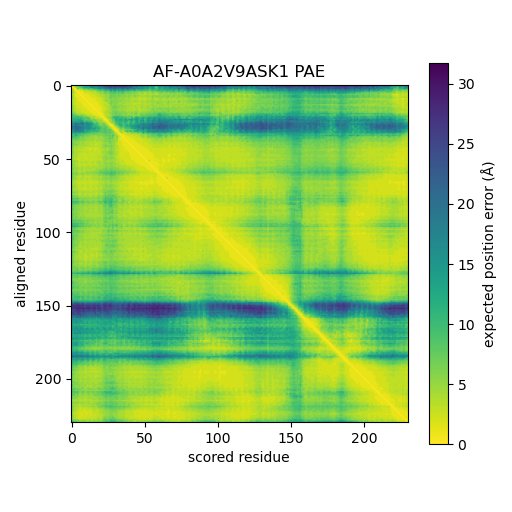822 -5.079 14.406 1.00 82.19 100 GLN A N 1
ATOM 811 C CA . GLN A 1 100 ? -4.492 -6.095 13.396 1.00 82.19 100 GLN A CA 1
ATOM 812 C C . GLN A 1 100 ? -5.683 -6.488 12.539 1.00 82.19 100 GLN A C 1
ATOM 814 O O . GLN A 1 100 ? -5.534 -6.724 11.348 1.00 82.19 100 GLN A O 1
ATOM 819 N N . ARG A 1 101 ? -6.879 -6.547 13.130 1.00 85.19 101 ARG A N 1
ATOM 820 C CA . ARG A 1 101 ? -8.081 -6.850 12.363 1.00 85.19 101 ARG A CA 1
ATOM 821 C C . ARG A 1 101 ? -8.380 -5.727 11.381 1.00 85.19 101 ARG A C 1
ATOM 823 O O . ARG A 1 101 ? -8.692 -6.009 10.235 1.00 85.19 101 ARG A O 1
ATOM 830 N N . VAL A 1 102 ? -8.257 -4.470 11.800 1.00 90.25 102 VAL A N 1
ATOM 831 C CA . VAL A 1 102 ? -8.407 -3.341 10.874 1.00 90.25 102 VAL A CA 1
ATOM 832 C C . VAL A 1 102 ? -7.334 -3.390 9.790 1.00 90.25 102 VAL A C 1
ATOM 834 O O . VAL A 1 102 ? -7.681 -3.304 8.622 1.00 90.25 102 VAL A O 1
ATOM 837 N N . LEU A 1 103 ? -6.068 -3.605 10.152 1.00 87.56 103 LEU A N 1
ATOM 838 C CA . LEU A 1 103 ? -4.957 -3.689 9.201 1.00 87.56 103 LEU A CA 1
ATOM 839 C C . LEU A 1 103 ? -5.107 -4.860 8.223 1.00 87.56 103 LEU A C 1
ATOM 841 O O . LEU A 1 103 ? -4.844 -4.688 7.046 1.00 87.56 103 LEU A O 1
ATOM 845 N N . GLY A 1 104 ? -5.570 -6.029 8.663 1.00 85.88 104 GLY A N 1
ATOM 846 C CA . GLY A 1 104 ? -5.735 -7.195 7.793 1.00 85.88 104 GLY A CA 1
ATOM 847 C C . GLY A 1 104 ? -6.818 -6.998 6.731 1.00 85.88 104 GLY A C 1
ATOM 848 O O . GLY A 1 104 ? -6.610 -7.337 5.569 1.00 85.88 104 GLY A O 1
ATOM 849 N N . TYR A 1 105 ? -7.959 -6.406 7.104 1.00 89.12 105 TYR A N 1
ATOM 850 C CA . TYR A 1 105 ? -8.970 -6.002 6.117 1.00 89.12 105 TYR A CA 1
ATOM 851 C C . TYR A 1 105 ? -8.493 -4.800 5.289 1.00 89.12 105 TYR A C 1
ATOM 853 O O . TYR A 1 105 ? -8.757 -4.774 4.093 1.00 89.12 105 TYR A O 1
ATOM 861 N N . GLY A 1 106 ? -7.739 -3.893 5.917 1.00 89.56 106 GLY A N 1
ATOM 862 C CA . GLY A 1 106 ? -7.076 -2.739 5.312 1.00 89.56 106 GLY A CA 1
ATOM 863 C C . GLY A 1 106 ? -6.144 -3.115 4.162 1.00 89.56 106 GLY A C 1
ATOM 864 O O . GLY A 1 106 ? -6.215 -2.553 3.083 1.00 89.56 106 GLY A O 1
ATOM 865 N N . ILE A 1 107 ? -5.283 -4.115 4.368 1.00 86.56 107 ILE A N 1
ATOM 866 C CA . ILE A 1 107 ? -4.343 -4.615 3.354 1.00 86.56 107 ILE A CA 1
ATOM 867 C C . ILE A 1 107 ? -5.102 -5.223 2.171 1.00 86.56 107 ILE A C 1
ATOM 869 O O . ILE A 1 107 ? -4.717 -5.025 1.023 1.00 86.56 107 ILE A O 1
ATOM 873 N N . LEU A 1 108 ? -6.193 -5.951 2.431 1.00 87.81 108 LEU A N 1
ATOM 874 C CA . LEU A 1 108 ? -7.012 -6.536 1.368 1.00 87.81 108 LEU A CA 1
ATOM 875 C C . LEU A 1 108 ? -7.714 -5.465 0.523 1.00 87.81 108 LEU A C 1
ATOM 877 O O . LEU A 1 108 ? -7.752 -5.597 -0.702 1.00 87.81 108 LEU A O 1
ATOM 881 N N . GLY A 1 109 ? -8.278 -4.430 1.151 1.00 90.00 109 GLY A N 1
ATOM 882 C CA . GLY A 1 109 ? -8.902 -3.324 0.426 1.00 90.00 109 GLY A CA 1
ATOM 883 C C . GLY A 1 109 ? -7.873 -2.468 -0.309 1.00 90.00 109 GLY A C 1
ATOM 884 O O . GLY A 1 109 ? -8.029 -2.257 -1.515 1.00 90.00 109 GLY A O 1
ATOM 885 N N . ALA A 1 110 ? -6.765 -2.121 0.350 1.00 87.81 110 ALA A N 1
ATOM 886 C CA . ALA A 1 110 ? -5.620 -1.431 -0.241 1.00 87.81 110 ALA A CA 1
ATOM 887 C C . ALA A 1 110 ? -5.100 -2.151 -1.492 1.00 87.81 110 ALA A C 1
ATOM 889 O O . ALA A 1 110 ? -4.946 -1.529 -2.538 1.00 87.81 110 ALA A O 1
ATOM 890 N N . LEU A 1 111 ? -4.910 -3.475 -1.434 1.00 88.31 111 LEU A N 1
ATOM 891 C CA . LEU A 1 111 ? -4.463 -4.284 -2.573 1.00 88.31 111 LEU A CA 1
ATOM 892 C C . LEU A 1 111 ? -5.402 -4.155 -3.782 1.00 88.31 111 LEU A C 1
ATOM 894 O O . LEU A 1 111 ? -4.953 -3.967 -4.916 1.00 88.31 111 LEU A O 1
ATOM 898 N N . LEU A 1 112 ? -6.715 -4.239 -3.549 1.00 90.94 112 LEU A N 1
ATOM 899 C CA . LEU A 1 112 ? -7.717 -4.100 -4.607 1.00 90.94 112 LEU A CA 1
ATOM 900 C C . LEU A 1 112 ? -7.733 -2.682 -5.187 1.00 90.94 112 LEU A C 1
ATOM 902 O O . LEU A 1 112 ? -7.774 -2.521 -6.409 1.00 90.94 112 LEU A O 1
ATOM 906 N N . MET A 1 113 ? -7.686 -1.662 -4.327 1.00 90.62 113 MET A N 1
ATOM 907 C CA . MET A 1 113 ? -7.708 -0.260 -4.743 1.00 90.62 113 MET A CA 1
ATOM 908 C C . MET A 1 113 ? -6.440 0.118 -5.504 1.00 90.62 113 MET A C 1
ATOM 910 O O . MET A 1 113 ? -6.536 0.688 -6.590 1.00 90.62 113 MET A O 1
ATOM 914 N N . ARG A 1 114 ? -5.263 -0.281 -5.013 1.00 89.94 114 ARG A N 1
ATOM 915 C CA . ARG A 1 114 ? -3.973 -0.108 -5.694 1.00 89.94 114 ARG A CA 1
ATOM 916 C C . ARG A 1 114 ? -3.968 -0.795 -7.049 1.00 89.94 114 ARG A C 1
ATOM 918 O O . ARG A 1 114 ? -3.646 -0.156 -8.046 1.00 89.94 114 ARG A O 1
ATOM 925 N N . GLY A 1 115 ? -4.425 -2.046 -7.127 1.00 90.62 115 GLY A N 1
ATOM 926 C CA . GLY A 1 115 ? -4.581 -2.746 -8.403 1.00 90.62 115 GLY A CA 1
ATOM 927 C C . GLY A 1 115 ? -5.474 -1.986 -9.390 1.00 90.62 115 GLY A C 1
ATOM 928 O O . GLY A 1 115 ? -5.107 -1.813 -10.555 1.00 90.62 115 GLY A O 1
ATOM 929 N N . ALA A 1 116 ? -6.614 -1.467 -8.924 1.00 92.62 116 ALA A N 1
ATOM 930 C CA . ALA A 1 116 ? -7.521 -0.670 -9.745 1.00 92.62 116 ALA A CA 1
ATOM 931 C C . ALA A 1 116 ? -6.897 0.663 -10.197 1.00 92.62 116 ALA A C 1
ATOM 933 O O . ALA A 1 116 ? -7.018 1.028 -11.367 1.00 92.62 116 ALA A O 1
ATOM 934 N N . MET A 1 117 ? -6.202 1.375 -9.308 1.00 90.75 117 MET A N 1
ATOM 935 C CA . MET A 1 117 ? -5.546 2.648 -9.618 1.00 90.75 117 MET A CA 1
ATOM 936 C C . MET A 1 117 ? -4.362 2.472 -10.569 1.00 90.75 117 MET A C 1
ATOM 938 O O . MET A 1 117 ? -4.211 3.267 -11.493 1.00 90.75 117 MET A O 1
ATOM 942 N N . ILE A 1 118 ? -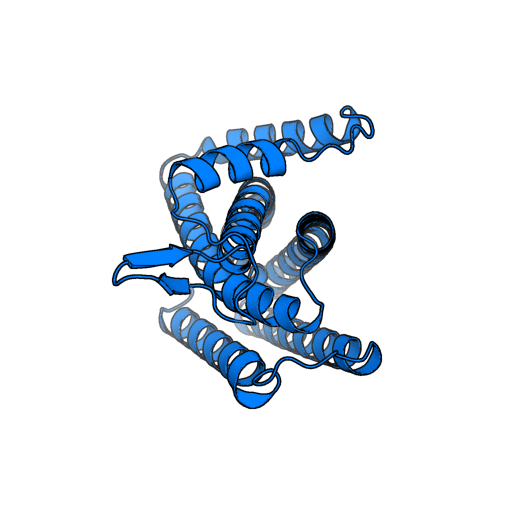3.564 1.414 -10.410 1.00 91.56 118 ILE A N 1
ATOM 943 C CA . ILE A 1 118 ? -2.469 1.078 -11.328 1.00 91.56 118 ILE A CA 1
ATOM 944 C C . ILE A 1 118 ? -3.031 0.747 -12.711 1.00 91.56 118 ILE A C 1
ATOM 946 O O . ILE A 1 118 ? -2.537 1.265 -13.712 1.00 91.56 118 ILE A O 1
ATOM 950 N N . ALA A 1 119 ? -4.098 -0.054 -12.786 1.00 90.94 119 ALA A N 1
ATOM 951 C CA . ALA A 1 119 ? -4.761 -0.356 -14.052 1.00 90.94 119 ALA A CA 1
ATOM 952 C C . ALA A 1 119 ? -5.333 0.910 -14.718 1.00 90.94 119 ALA A C 1
ATOM 954 O O . ALA A 1 119 ? -5.160 1.112 -15.922 1.00 90.94 119 ALA A O 1
ATOM 955 N N . ALA A 1 120 ? -5.968 1.790 -13.939 1.00 92.19 120 ALA A N 1
ATOM 956 C CA . ALA A 1 120 ? -6.485 3.065 -14.425 1.00 92.19 120 ALA A CA 1
ATOM 957 C C . ALA A 1 120 ? -5.360 3.996 -14.908 1.00 92.19 120 ALA A C 1
ATOM 959 O O . ALA A 1 120 ? -5.459 4.563 -15.996 1.00 92.19 120 ALA A O 1
ATOM 960 N N . GLY A 1 121 ? -4.274 4.119 -14.141 1.00 90.06 121 GLY A N 1
ATOM 961 C CA . GLY A 1 121 ? -3.098 4.915 -14.489 1.00 90.06 121 GLY A CA 1
ATOM 962 C C . GLY A 1 121 ? -2.412 4.408 -15.755 1.00 90.06 121 GLY A C 1
ATOM 963 O O . GLY A 1 121 ? -2.127 5.195 -16.655 1.00 90.06 121 GLY A O 1
ATOM 964 N N . ALA A 1 122 ? -2.246 3.091 -15.883 1.00 89.50 122 ALA A N 1
ATOM 965 C CA . ALA A 1 122 ? -1.718 2.460 -17.088 1.00 89.50 122 ALA A CA 1
ATOM 966 C C . ALA A 1 122 ? -2.574 2.776 -18.323 1.00 89.50 122 ALA A C 1
ATOM 968 O O . ALA A 1 122 ? -2.048 3.224 -19.343 1.00 89.50 122 ALA A O 1
ATOM 969 N N . ALA A 1 123 ? -3.898 2.616 -18.214 1.00 90.69 123 ALA A N 1
ATOM 970 C CA . ALA A 1 123 ? -4.827 2.936 -19.296 1.00 90.69 123 ALA A CA 1
ATOM 971 C C . ALA A 1 123 ? -4.809 4.432 -19.661 1.00 90.69 123 ALA A C 1
ATOM 973 O O . ALA A 1 123 ? -5.001 4.795 -20.824 1.00 90.69 123 ALA A O 1
ATOM 974 N N . LEU A 1 124 ? -4.576 5.310 -18.683 1.00 90.88 124 LEU A N 1
ATOM 975 C CA . LEU A 1 124 ? -4.470 6.749 -18.899 1.00 90.88 124 LEU A CA 1
ATOM 976 C C . LEU A 1 124 ? -3.173 7.110 -19.635 1.00 90.88 124 LEU A C 1
ATOM 978 O O . LEU A 1 124 ? -3.217 7.890 -20.583 1.00 90.88 124 LEU A O 1
ATOM 982 N N . ILE A 1 125 ? -2.045 6.500 -19.258 1.00 88.38 125 ILE A N 1
ATOM 983 C CA . ILE A 1 125 ? -0.742 6.678 -19.920 1.00 88.38 125 ILE A CA 1
ATOM 984 C C . ILE A 1 125 ? -0.781 6.177 -21.363 1.00 88.38 125 ILE A C 1
ATOM 986 O O . ILE A 1 125 ? -0.262 6.846 -22.254 1.00 88.38 125 ILE A O 1
ATOM 990 N N . GLU A 1 126 ? -1.428 5.039 -21.611 1.00 87.56 126 GLU A N 1
ATOM 991 C CA . GLU A 1 126 ? -1.569 4.481 -22.958 1.00 87.56 126 GLU A CA 1
ATOM 992 C C . GLU A 1 126 ? -2.390 5.399 -23.880 1.00 87.56 126 GLU A C 1
ATOM 994 O O . GLU A 1 126 ? -2.080 5.547 -25.062 1.00 87.56 126 GLU A O 1
ATOM 999 N N . ARG A 1 127 ? -3.429 6.050 -23.340 1.00 89.06 127 ARG A N 1
ATOM 1000 C CA . ARG A 1 127 ? -4.321 6.933 -24.108 1.00 89.06 127 ARG A CA 1
ATOM 1001 C C . ARG A 1 127 ? -3.792 8.356 -24.251 1.00 89.06 127 ARG A C 1
ATOM 1003 O O . ARG A 1 127 ? -4.066 9.004 -25.261 1.00 89.06 127 ARG A O 1
ATOM 1010 N N . PHE A 1 128 ? -3.068 8.862 -23.256 1.00 89.75 128 PHE A N 1
ATOM 1011 C CA . PHE A 1 128 ? -2.670 10.265 -23.175 1.00 89.75 128 PHE A CA 1
ATOM 1012 C C . PHE A 1 128 ? -1.170 10.405 -22.921 1.00 89.75 128 PHE A C 1
ATOM 1014 O O . PHE A 1 128 ? -0.715 10.464 -21.785 1.00 89.75 128 PHE A O 1
ATOM 1021 N N . ASN A 1 129 ? -0.394 10.593 -23.989 1.00 79.50 129 ASN A N 1
ATOM 1022 C CA . ASN A 1 129 ? 1.066 10.749 -23.900 1.00 79.50 129 ASN A CA 1
ATOM 1023 C C . ASN A 1 129 ? 1.534 11.919 -23.006 1.00 79.50 129 ASN A C 1
ATOM 1025 O O . ASN A 1 129 ? 2.650 11.892 -22.494 1.00 79.50 129 ASN A O 1
ATOM 1029 N N . TRP A 1 130 ? 0.699 12.947 -22.813 1.00 90.50 130 TRP A N 1
ATOM 1030 C CA . TRP A 1 130 ? 1.020 14.118 -21.989 1.00 90.50 130 TRP A CA 1
ATOM 1031 C C . TRP A 1 130 ? 0.713 13.926 -20.498 1.00 90.50 130 TRP A C 1
ATOM 1033 O O . TRP A 1 130 ? 1.115 14.765 -19.691 1.00 90.50 130 TRP A O 1
ATOM 1043 N N . ILE A 1 131 ? 0.040 12.833 -20.107 1.00 90.94 131 ILE A N 1
ATOM 1044 C CA . ILE A 1 131 ? -0.358 12.623 -18.710 1.00 90.94 131 ILE A CA 1
ATOM 1045 C C . ILE A 1 131 ? 0.846 12.524 -17.776 1.00 90.94 131 ILE A C 1
ATOM 1047 O O . ILE A 1 131 ? 0.779 12.950 -16.628 1.00 90.94 131 ILE A O 1
ATOM 1051 N N . MET A 1 132 ? 1.984 12.049 -18.283 1.00 87.81 132 MET A N 1
ATOM 1052 C CA . MET A 1 132 ? 3.196 11.941 -17.481 1.00 87.81 132 MET A CA 1
ATOM 1053 C C . MET A 1 132 ? 3.704 13.312 -17.011 1.00 87.81 132 MET A C 1
ATOM 1055 O O . MET A 1 132 ? 4.255 13.420 -15.920 1.00 87.81 132 MET A O 1
ATOM 1059 N N . TYR A 1 133 ? 3.469 14.379 -17.786 1.00 91.44 133 TYR A N 1
ATOM 1060 C CA . TYR A 1 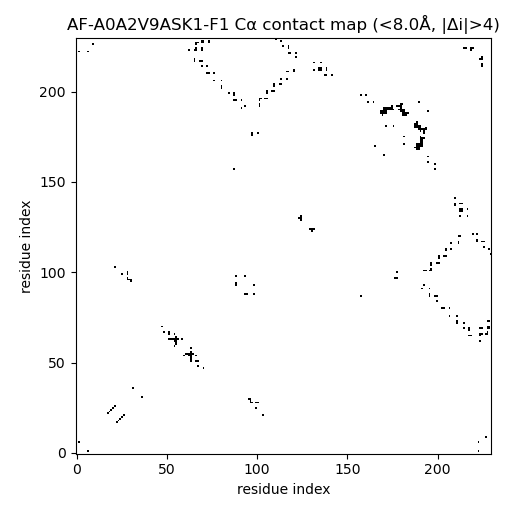133 ? 3.785 15.741 -17.351 1.00 91.44 133 TYR A CA 1
ATOM 1061 C C . TYR A 1 133 ? 2.861 16.206 -16.224 1.00 91.44 133 TYR A C 1
ATOM 1063 O O . TYR A 1 133 ? 3.317 16.900 -15.321 1.00 91.44 133 TYR A O 1
ATOM 1071 N N . VAL A 1 134 ? 1.588 15.793 -16.239 1.00 92.19 134 VAL A N 1
ATOM 1072 C CA . VAL A 1 134 ? 0.640 16.064 -15.144 1.00 92.19 134 VAL A CA 1
ATOM 1073 C C . VAL A 1 134 ? 1.077 15.346 -13.879 1.00 92.19 134 VAL A C 1
ATOM 1075 O O . VAL A 1 134 ? 1.146 15.963 -12.824 1.00 92.19 134 VAL A O 1
ATOM 1078 N N . PHE A 1 135 ? 1.425 14.066 -13.994 1.00 90.50 135 PHE A N 1
ATOM 1079 C CA . PHE A 1 135 ? 1.965 13.264 -12.899 1.00 90.50 135 PHE A CA 1
ATOM 1080 C C . PHE A 1 135 ? 3.245 13.878 -12.326 1.00 90.50 135 PHE A C 1
ATOM 1082 O O . PHE A 1 135 ? 3.343 14.067 -11.118 1.00 90.50 135 PHE A O 1
ATOM 1089 N N . GLY A 1 136 ? 4.184 14.293 -13.179 1.00 90.00 136 GLY A N 1
ATOM 1090 C CA . GLY A 1 136 ? 5.397 14.984 -12.741 1.00 90.00 136 GLY A CA 1
ATOM 1091 C C . GLY A 1 136 ? 5.110 16.317 -12.043 1.00 90.00 136 GLY A C 1
ATOM 1092 O O . GLY A 1 136 ? 5.651 16.578 -10.971 1.00 90.00 136 GLY A O 1
ATOM 1093 N N . ALA A 1 137 ? 4.225 17.145 -12.605 1.00 92.44 137 ALA A N 1
ATOM 1094 C CA . ALA A 1 137 ? 3.814 18.407 -11.989 1.00 92.44 137 ALA A CA 1
ATOM 1095 C C . ALA A 1 137 ? 3.122 18.185 -10.636 1.00 92.44 137 ALA A C 1
ATOM 1097 O O . ALA A 1 137 ? 3.360 18.942 -9.697 1.00 92.44 137 ALA A O 1
ATOM 1098 N N . PHE A 1 138 ? 2.313 17.129 -10.522 1.00 90.00 138 PHE A N 1
ATOM 1099 C CA . PHE A 1 138 ? 1.654 16.740 -9.282 1.00 90.00 138 PHE A CA 1
ATOM 1100 C C . PHE A 1 138 ? 2.658 16.307 -8.207 1.00 90.00 138 PHE A C 1
ATOM 1102 O O . PHE A 1 138 ? 2.569 16.797 -7.088 1.00 90.00 138 PHE A O 1
ATOM 1109 N N . ILE A 1 139 ? 3.653 15.477 -8.540 1.00 87.69 139 ILE A N 1
ATOM 1110 C CA . ILE A 1 139 ? 4.704 15.064 -7.590 1.00 87.69 139 ILE A CA 1
ATOM 1111 C C . ILE A 1 139 ? 5.519 16.272 -7.116 1.00 87.69 139 ILE A C 1
ATOM 1113 O O . ILE A 1 139 ? 5.784 16.409 -5.924 1.00 87.69 139 ILE A O 1
ATOM 1117 N N . ILE A 1 140 ? 5.892 17.176 -8.030 1.00 90.12 140 ILE A N 1
ATOM 1118 C CA . ILE A 1 140 ? 6.595 18.416 -7.668 1.00 90.12 140 ILE A CA 1
ATOM 1119 C C . ILE A 1 140 ? 5.726 19.249 -6.726 1.00 90.12 140 ILE A C 1
ATOM 1121 O O . ILE A 1 140 ? 6.210 19.717 -5.700 1.00 90.12 140 ILE A O 1
ATOM 1125 N N . TYR A 1 141 ? 4.444 19.417 -7.051 1.00 89.25 141 TYR A N 1
ATOM 1126 C CA . TYR A 1 141 ? 3.507 20.133 -6.197 1.00 89.25 141 TYR A CA 1
ATOM 1127 C C . TYR A 1 141 ? 3.389 19.489 -4.811 1.00 89.25 141 TYR A C 1
ATOM 1129 O O . TYR A 1 141 ? 3.504 20.204 -3.821 1.00 89.25 141 TYR A O 1
ATOM 1137 N N . ALA A 1 142 ? 3.217 18.167 -4.729 1.00 83.06 142 ALA A N 1
ATOM 1138 C CA . ALA A 1 142 ? 3.117 17.435 -3.471 1.00 83.06 142 ALA A CA 1
ATOM 1139 C C . ALA A 1 142 ? 4.390 17.603 -2.628 1.00 83.06 142 ALA A C 1
ATOM 1141 O O . ALA A 1 142 ? 4.311 18.008 -1.470 1.00 83.06 142 ALA A O 1
ATOM 1142 N N . GLY A 1 143 ? 5.568 17.413 -3.230 1.00 83.44 143 GLY A N 1
ATOM 1143 C CA . GLY A 1 143 ? 6.850 17.601 -2.551 1.00 83.44 143 GLY A CA 1
ATOM 1144 C C . GLY A 1 143 ? 7.072 19.038 -2.068 1.00 83.44 143 GLY A C 1
ATOM 1145 O O . GLY A 1 143 ? 7.491 19.250 -0.933 1.00 83.44 143 GLY A O 1
ATOM 1146 N N . LEU A 1 144 ? 6.741 20.047 -2.883 1.00 87.38 144 LEU A N 1
ATOM 1147 C CA . LEU A 1 144 ? 6.815 21.453 -2.465 1.00 87.38 144 LEU A CA 1
ATOM 1148 C C . LEU A 1 144 ? 5.807 21.758 -1.356 1.00 87.38 144 LEU A C 1
ATOM 1150 O O . LEU A 1 144 ? 6.139 22.455 -0.400 1.00 87.38 144 LEU A O 1
ATOM 1154 N N . HIS A 1 145 ? 4.588 21.232 -1.462 1.00 81.56 145 HIS A N 1
ATOM 1155 C CA . HIS A 1 145 ? 3.574 21.404 -0.435 1.00 81.56 145 HIS A CA 1
ATOM 1156 C C . HIS A 1 145 ? 4.055 20.833 0.899 1.00 81.56 145 HIS A C 1
ATOM 1158 O O . HIS A 1 145 ? 3.947 21.527 1.898 1.00 81.56 145 HIS A O 1
ATOM 1164 N N . MET A 1 146 ? 4.683 19.654 0.913 1.00 77.50 146 MET A N 1
ATOM 1165 C CA . MET A 1 146 ? 5.273 19.072 2.126 1.00 77.50 146 MET A CA 1
ATOM 1166 C C . MET A 1 146 ? 6.405 19.923 2.718 1.00 77.50 146 MET A C 1
ATOM 1168 O O . MET A 1 146 ? 6.526 20.011 3.934 1.00 77.50 146 MET A O 1
ATOM 1172 N N . LEU A 1 147 ? 7.227 20.572 1.887 1.00 83.56 147 LEU A N 1
ATOM 1173 C CA . LEU A 1 147 ? 8.324 21.427 2.362 1.00 83.56 147 LEU A CA 1
ATOM 1174 C C . LEU A 1 147 ? 7.842 22.753 2.968 1.00 83.56 147 LEU A C 1
ATOM 1176 O O . LEU A 1 147 ? 8.491 23.287 3.866 1.00 83.56 147 LEU A O 1
ATOM 1180 N N . PHE A 1 148 ? 6.742 23.311 2.455 1.00 82.31 148 PHE A N 1
ATOM 1181 C CA . PHE A 1 148 ? 6.246 24.635 2.853 1.00 82.31 148 PHE A CA 1
ATOM 1182 C 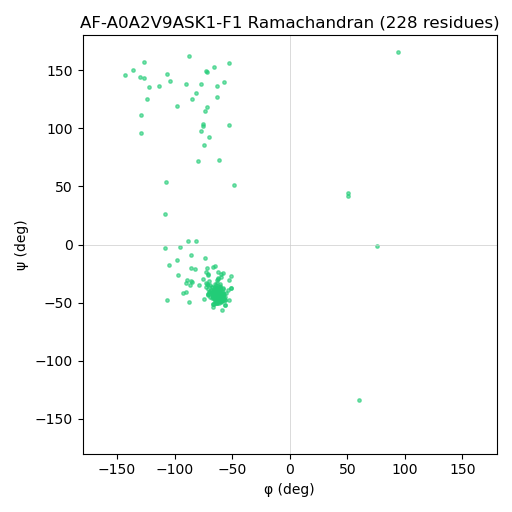C . PHE A 1 148 ? 5.022 24.597 3.772 1.00 82.31 148 PHE A C 1
ATOM 1184 O O . PHE A 1 148 ? 4.732 25.591 4.441 1.00 82.31 148 PHE A O 1
ATOM 1191 N N . ALA A 1 149 ? 4.307 23.475 3.836 1.00 67.31 149 ALA A N 1
ATOM 1192 C CA . ALA A 1 149 ? 3.308 23.223 4.859 1.00 67.31 149 ALA A CA 1
ATOM 1193 C C . ALA A 1 149 ? 4.044 22.905 6.166 1.00 67.31 149 ALA A C 1
ATOM 1195 O O . ALA A 1 149 ? 4.330 21.754 6.478 1.00 67.31 149 ALA A O 1
ATOM 1196 N N . GLY A 1 150 ? 4.401 23.954 6.915 1.00 54.22 150 GLY A N 1
ATOM 1197 C CA . GLY A 1 150 ? 4.910 23.807 8.280 1.00 54.22 150 GLY A CA 1
ATOM 1198 C C . GLY A 1 150 ? 3.957 22.968 9.136 1.00 54.22 150 GLY A C 1
ATOM 1199 O O . GLY A 1 150 ? 2.774 22.903 8.811 1.00 54.22 150 GLY A O 1
ATOM 1200 N N . GLU A 1 151 ? 4.497 22.357 10.199 1.00 52.97 151 GLU A N 1
ATOM 1201 C CA . GLU A 1 151 ? 3.924 21.384 11.159 1.00 52.97 151 GLU A CA 1
ATOM 1202 C C . GLU A 1 151 ? 2.540 21.732 11.764 1.00 52.97 151 GLU A C 1
ATOM 1204 O O . GLU A 1 151 ? 2.322 21.694 12.974 1.00 52.97 151 GLU A O 1
ATOM 1209 N N . ALA A 1 152 ? 1.545 22.055 10.949 1.00 47.22 152 ALA A N 1
ATOM 1210 C CA . ALA A 1 152 ? 0.154 22.073 11.342 1.00 47.22 152 ALA A CA 1
ATOM 1211 C C . ALA A 1 152 ? -0.343 20.624 11.307 1.00 47.22 152 ALA A C 1
ATOM 1213 O O . ALA A 1 152 ? -1.109 20.230 10.428 1.00 47.22 152 ALA A O 1
ATOM 1214 N N . GLU A 1 153 ? 0.115 19.832 12.282 1.00 47.00 153 GLU A N 1
ATOM 1215 C CA . GLU A 1 153 ? -0.463 18.546 12.680 1.00 47.00 153 GLU A CA 1
ATOM 1216 C C . GLU A 1 153 ? -1.907 18.759 13.163 1.00 47.00 153 GLU A C 1
ATOM 1218 O O . GLU A 1 153 ? -2.254 18.696 14.340 1.00 47.00 153 GLU A O 1
ATOM 1223 N N . SER A 1 154 ? -2.806 19.023 12.233 1.00 43.56 154 SER A N 1
ATOM 1224 C CA . SER A 1 154 ? -4.205 18.689 12.408 1.00 43.56 154 SER A CA 1
ATOM 1225 C C . SER A 1 154 ? -4.545 17.931 11.149 1.00 43.56 154 SER A C 1
ATOM 1227 O O . SER A 1 154 ? -4.514 18.539 10.090 1.00 43.56 154 SER A O 1
ATOM 1229 N N . HIS A 1 155 ? -4.803 16.626 11.231 1.00 54.69 155 HIS A N 1
ATOM 1230 C CA . HIS A 1 155 ? -5.309 15.855 10.097 1.00 54.69 155 HIS A CA 1
ATOM 1231 C C . HIS A 1 155 ? -6.762 16.295 9.837 1.00 54.69 155 HIS A C 1
ATOM 1233 O O . HIS A 1 155 ? -7.682 15.751 10.462 1.00 54.69 155 HIS A O 1
ATOM 1239 N N . PRO A 1 156 ? -7.031 17.282 8.958 1.00 51.91 156 PRO A N 1
ATOM 1240 C CA . PRO A 1 156 ? -8.370 17.850 8.806 1.00 51.91 156 PRO A CA 1
ATOM 1241 C C . PRO A 1 156 ? -9.289 16.827 8.129 1.00 51.91 156 PRO A C 1
ATOM 1243 O O . PRO A 1 156 ? -10.500 16.813 8.358 1.00 51.91 156 PRO A O 1
ATOM 1246 N N . GLU A 1 157 ? -8.681 15.923 7.353 1.00 54.56 157 GLU A N 1
ATOM 1247 C CA . GLU A 1 157 ? -9.290 14.767 6.710 1.00 54.56 157 GLU A CA 1
ATOM 1248 C C . GLU A 1 157 ? -9.999 13.873 7.720 1.00 54.56 157 GLU A C 1
ATOM 1250 O O . GLU A 1 157 ? -11.134 13.482 7.482 1.00 54.56 157 GLU A O 1
ATOM 1255 N N . GLN A 1 158 ? -9.410 13.628 8.896 1.00 60.84 158 GLN A N 1
ATOM 1256 C CA . GLN A 1 158 ? -10.054 12.804 9.919 1.00 60.84 158 GLN A CA 1
ATOM 1257 C C . GLN A 1 158 ? -11.356 13.456 10.396 1.00 60.84 158 GLN A C 1
ATOM 1259 O O . GLN A 1 158 ? -12.382 12.790 10.483 1.00 60.84 158 GLN A O 1
ATOM 1264 N N . ASN A 1 159 ? -11.369 14.771 10.623 1.00 65.75 159 ASN A N 1
ATOM 1265 C CA . ASN A 1 159 ? -12.569 15.473 11.084 1.00 65.75 159 ASN A CA 1
ATOM 1266 C C . ASN A 1 159 ? -13.643 15.570 9.980 1.00 65.75 159 ASN A C 1
ATOM 1268 O O . ASN A 1 159 ? -14.836 15.390 10.244 1.00 65.75 159 ASN A O 1
ATOM 1272 N N . PHE A 1 160 ? -13.236 15.794 8.725 1.00 71.94 160 PHE A N 1
ATOM 1273 C CA . PHE A 1 160 ? -14.147 15.798 7.579 1.00 71.94 160 PHE A CA 1
ATOM 1274 C C . PHE A 1 160 ? -14.746 14.412 7.312 1.00 71.94 160 PHE A C 1
ATOM 1276 O O . PHE A 1 160 ? -15.971 14.287 7.241 1.00 71.94 160 PHE A O 1
ATOM 1283 N N . LEU A 1 161 ? -13.911 13.373 7.220 1.00 72.25 161 LEU A N 1
ATOM 1284 C CA . LEU A 1 161 ? -14.333 11.997 6.962 1.00 72.25 161 LEU A CA 1
ATOM 1285 C C . LEU A 1 161 ? -15.222 11.487 8.096 1.00 72.25 161 LEU A C 1
ATOM 1287 O O . LEU A 1 161 ? -16.302 10.960 7.831 1.00 72.25 161 LEU A O 1
ATOM 1291 N N . VAL A 1 162 ? -14.862 11.739 9.359 1.00 73.25 162 VAL A N 1
ATOM 1292 C CA . VAL A 1 162 ? -15.720 11.402 10.507 1.00 73.25 162 VAL A CA 1
ATOM 1293 C C . VAL A 1 162 ? -17.072 12.074 10.390 1.00 73.25 162 VAL A C 1
ATOM 1295 O O . VAL A 1 162 ? -18.094 11.410 10.548 1.00 73.25 162 VAL A O 1
ATOM 1298 N N . ARG A 1 163 ? -17.119 13.373 10.088 1.00 76.06 163 ARG A N 1
ATOM 1299 C CA . ARG A 1 163 ? -18.384 14.106 9.984 1.00 76.06 163 ARG A CA 1
ATOM 1300 C C . ARG A 1 163 ? -19.224 13.639 8.798 1.00 76.06 163 ARG A C 1
ATOM 1302 O O . ARG A 1 163 ? -20.449 13.587 8.908 1.00 76.06 163 ARG A O 1
ATOM 1309 N N . TYR A 1 164 ? -18.582 13.295 7.686 1.00 80.88 164 TYR A N 1
ATOM 1310 C CA . TYR A 1 164 ? -19.236 12.765 6.498 1.00 80.88 164 TYR A CA 1
ATOM 1311 C C . TYR A 1 164 ? -19.842 11.385 6.770 1.00 80.88 164 TYR A C 1
ATOM 1313 O O . TYR A 1 164 ? -21.049 11.197 6.599 1.00 80.88 164 TYR A O 1
ATOM 1321 N N . PHE A 1 165 ? -19.051 10.440 7.276 1.00 78.75 165 PHE A N 1
ATOM 1322 C CA . PHE A 1 165 ? -19.512 9.077 7.529 1.00 78.75 165 PHE A CA 1
ATOM 1323 C C . PHE A 1 165 ? -20.456 8.985 8.721 1.00 78.75 165 PHE A C 1
ATOM 1325 O O . PHE A 1 165 ? -21.423 8.240 8.650 1.00 78.75 165 PHE A O 1
ATOM 1332 N N . SER A 1 166 ? -20.280 9.796 9.766 1.00 74.25 166 SER A N 1
ATOM 1333 C CA . SER A 1 166 ? -21.222 9.832 10.897 1.00 74.25 166 SER A CA 1
ATOM 1334 C C . SER A 1 166 ? -22.604 10.369 10.514 1.00 74.25 166 SER A C 1
ATOM 1336 O O . SER A 1 166 ? -23.571 10.131 11.230 1.00 74.25 166 SER A O 1
ATOM 1338 N N . ARG A 1 167 ? -22.719 11.100 9.396 1.00 79.19 167 ARG A N 1
ATOM 1339 C CA . ARG A 1 167 ? -24.008 11.545 8.843 1.00 79.19 167 ARG A CA 1
ATOM 1340 C C . ARG A 1 167 ? -24.664 10.507 7.935 1.00 79.19 167 ARG A C 1
ATOM 1342 O O . ARG A 1 167 ? -25.888 10.470 7.871 1.00 79.19 167 ARG A O 1
ATOM 1349 N N . HIS A 1 168 ? -23.873 9.693 7.238 1.00 80.88 168 HIS A N 1
ATOM 1350 C CA . HIS A 1 168 ? -24.380 8.716 6.265 1.00 80.88 168 HIS A CA 1
ATOM 1351 C C . HIS A 1 168 ? -24.522 7.300 6.838 1.00 80.88 168 HIS A C 1
ATOM 1353 O O . HIS A 1 168 ? -25.350 6.524 6.364 1.00 80.88 168 HIS A O 1
ATOM 1359 N N . LEU A 1 169 ? -23.742 6.953 7.862 1.00 80.81 169 LEU A N 1
ATOM 1360 C CA . LEU A 1 169 ? -23.749 5.646 8.506 1.00 80.81 169 LEU A CA 1
ATOM 1361 C C . LEU A 1 169 ? -24.471 5.707 9.849 1.00 80.81 169 LEU A C 1
ATOM 1363 O O . LEU A 1 169 ? -24.302 6.631 10.644 1.00 80.81 169 LEU A O 1
ATOM 1367 N N . ARG A 1 170 ? -25.243 4.659 10.137 1.00 84.06 170 ARG A N 1
ATOM 1368 C CA . ARG A 1 170 ? -25.825 4.435 11.462 1.00 84.06 170 ARG A CA 1
ATOM 1369 C C . ARG A 1 170 ? -24.733 3.888 12.375 1.00 84.06 170 ARG A C 1
ATOM 1371 O O . ARG A 1 170 ? -24.437 2.698 12.310 1.00 84.06 170 ARG A O 1
ATOM 1378 N N . LEU A 1 171 ? -24.115 4.752 13.176 1.00 83.88 171 LEU A N 1
ATOM 1379 C CA . LEU A 1 171 ? -23.013 4.370 14.060 1.00 83.88 171 LEU A CA 1
ATOM 1380 C C . LEU A 1 171 ? -23.504 3.922 15.440 1.00 83.88 171 LEU A C 1
ATOM 1382 O O . LEU A 1 171 ? -24.377 4.558 16.035 1.00 83.88 171 LEU A O 1
ATOM 1386 N N . THR A 1 172 ? -22.916 2.851 15.975 1.00 83.62 172 THR A N 1
ATOM 1387 C CA . THR A 1 172 ? -23.050 2.531 17.404 1.00 83.62 172 THR A CA 1
ATOM 1388 C C . THR A 1 172 ? -22.237 3.521 18.241 1.00 83.62 172 THR A C 1
ATOM 1390 O O . THR A 1 172 ? -21.185 3.994 17.815 1.00 83.62 172 THR A O 1
ATOM 1393 N N . LYS A 1 173 ? -22.700 3.822 19.462 1.00 80.06 173 LYS A N 1
ATOM 1394 C CA . LYS A 1 173 ? -21.979 4.722 20.387 1.00 80.06 173 LYS A CA 1
ATOM 1395 C C . LYS A 1 173 ? -20.703 4.101 20.960 1.00 80.06 173 LYS A C 1
ATOM 1397 O O . LYS A 1 173 ? -19.786 4.817 21.337 1.00 80.06 173 LYS A O 1
ATOM 1402 N N . GLU A 1 174 ? -20.661 2.775 21.031 1.00 83.25 174 GLU A N 1
ATOM 1403 C CA . GLU A 1 174 ? -19.582 2.016 21.658 1.00 83.25 174 GLU A CA 1
ATOM 1404 C C . GLU A 1 174 ? -19.023 0.961 20.705 1.00 83.25 174 GLU A C 1
ATOM 1406 O O . GLU A 1 174 ? -19.709 0.484 19.790 1.00 83.25 174 GLU A O 1
ATOM 1411 N N . TYR A 1 175 ? -17.779 0.559 20.963 1.00 85.44 175 TYR A N 1
ATOM 1412 C CA . TYR A 1 175 ? -17.161 -0.598 20.330 1.00 85.44 175 TYR A CA 1
ATOM 1413 C C . TYR A 1 175 ? -17.914 -1.885 20.698 1.00 85.44 175 TYR A C 1
ATOM 1415 O O . TYR A 1 175 ? -18.244 -2.128 21.858 1.00 85.44 175 TYR A O 1
ATOM 1423 N N . ARG A 1 176 ? -18.152 -2.754 19.709 1.00 85.06 176 ARG A N 1
ATOM 1424 C CA . ARG A 1 176 ? -18.768 -4.083 19.890 1.00 85.06 176 ARG A CA 1
ATOM 1425 C C . ARG A 1 176 ? -17.718 -5.184 19.709 1.00 85.06 176 ARG A C 1
ATOM 1427 O O . ARG A 1 176 ? -17.876 -6.086 18.885 1.00 85.06 176 ARG A O 1
ATOM 1434 N N . GLY A 1 177 ? -16.624 -5.068 20.464 1.00 84.19 177 GLY A N 1
ATOM 1435 C CA . GLY A 1 177 ? -15.438 -5.914 20.316 1.00 84.19 177 GLY A CA 1
ATOM 1436 C C . GLY A 1 177 ? -14.817 -5.779 18.924 1.00 84.19 177 GLY A C 1
ATOM 1437 O O . GLY A 1 177 ? -14.708 -4.676 18.395 1.00 84.19 177 GLY A O 1
ATOM 1438 N N . GLU A 1 178 ? -14.482 -6.911 18.308 1.00 82.00 178 GLU A N 1
ATOM 1439 C CA . GLU A 1 178 ? -13.868 -6.989 16.974 1.00 82.00 178 GLU A CA 1
ATOM 1440 C C . GLU A 1 178 ? -14.857 -6.872 15.791 1.00 82.00 178 GLU A C 1
ATOM 1442 O O . GLU A 1 178 ? -14.475 -7.020 14.628 1.00 82.00 178 GLU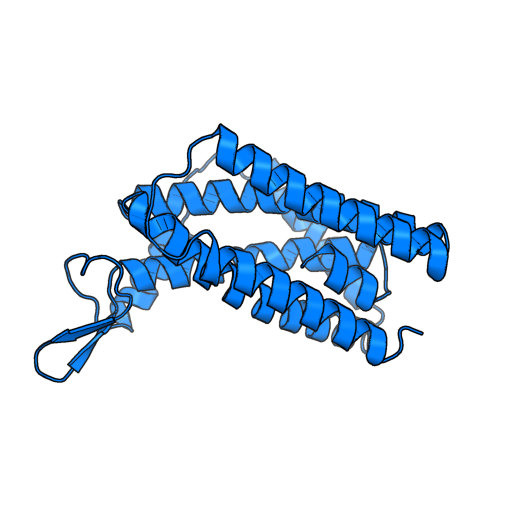 A O 1
ATOM 1447 N N . LYS A 1 179 ? -16.153 -6.656 16.054 1.00 86.31 179 LYS A N 1
ATOM 1448 C CA . LYS A 1 179 ? -17.180 -6.629 15.004 1.00 86.31 179 LYS A CA 1
ATOM 1449 C C . LYS A 1 179 ? -17.212 -5.272 14.303 1.00 86.31 179 LYS A C 1
ATOM 1451 O O . LYS A 1 179 ? -17.353 -4.240 14.953 1.00 86.31 179 LYS A O 1
ATOM 1456 N N . PHE A 1 180 ? -17.191 -5.285 12.972 1.00 88.88 180 PHE A N 1
ATOM 1457 C CA . PHE A 1 180 ? -17.402 -4.092 12.137 1.00 88.88 180 PHE A CA 1
ATOM 1458 C C . PHE A 1 180 ? -18.871 -3.662 12.064 1.00 88.88 180 PHE A C 1
ATOM 1460 O O . PHE A 1 180 ? -19.180 -2.479 11.956 1.00 88.88 180 PHE A O 1
ATOM 1467 N N . PHE A 1 181 ? -19.790 -4.619 12.175 1.00 90.9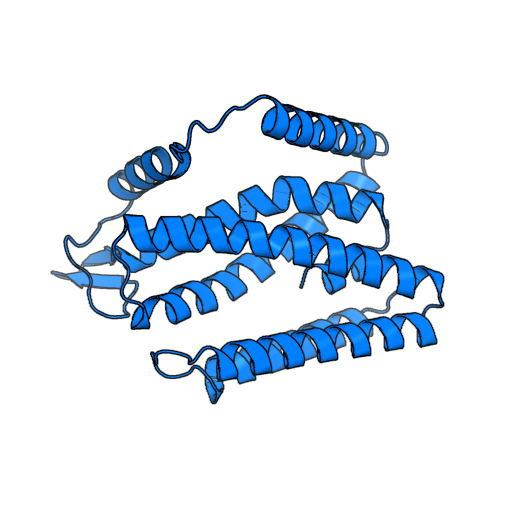4 181 PHE A N 1
ATOM 1468 C CA . PHE A 1 181 ? -21.221 -4.356 12.143 1.00 90.94 181 PHE A CA 1
ATOM 1469 C C . PHE A 1 181 ? -21.921 -5.025 13.320 1.00 90.94 181 PHE A C 1
ATOM 1471 O O . PHE A 1 181 ? -21.572 -6.135 13.730 1.00 90.94 181 PHE A O 1
ATOM 1478 N N . SER A 1 182 ? -22.940 -4.352 13.840 1.00 89.19 182 SER A N 1
ATOM 1479 C CA . SER A 1 182 ? -23.822 -4.851 14.889 1.00 89.19 182 SER A CA 1
ATOM 1480 C C . SER A 1 182 ? -25.268 -4.732 14.430 1.00 89.19 182 SER A C 1
ATOM 1482 O O . SER A 1 182 ? -25.628 -3.775 13.749 1.00 89.19 182 SER A O 1
ATOM 1484 N N . ARG A 1 183 ? -26.113 -5.701 14.787 1.00 86.50 183 ARG A N 1
ATOM 1485 C CA . ARG A 1 183 ? -27.559 -5.588 14.575 1.00 86.50 183 ARG A CA 1
ATOM 1486 C C . ARG A 1 183 ? -28.211 -5.134 15.871 1.00 86.50 183 ARG A C 1
ATOM 1488 O O . ARG A 1 183 ? -28.139 -5.847 16.866 1.00 86.50 183 ARG A O 1
ATOM 1495 N N . GLU A 1 184 ? -28.867 -3.982 15.834 1.00 82.75 184 GLU A N 1
ATOM 1496 C CA . GLU A 1 184 ? -29.644 -3.440 16.951 1.00 82.75 184 GLU A CA 1
ATOM 1497 C C . GLU A 1 184 ? -31.074 -3.191 16.454 1.00 82.75 184 GLU A C 1
ATOM 1499 O O . GLU A 1 184 ? -31.279 -2.557 15.419 1.00 82.75 184 GLU A O 1
ATOM 1504 N N . ASN A 1 185 ? -32.075 -3.755 17.140 1.00 79.81 185 ASN A N 1
ATOM 1505 C CA . ASN A 1 185 ? -33.500 -3.630 16.790 1.00 79.81 185 ASN A CA 1
ATOM 1506 C C . ASN A 1 185 ? -33.831 -3.964 15.318 1.00 79.81 185 ASN A C 1
ATOM 1508 O O . ASN A 1 185 ? -34.599 -3.267 14.660 1.00 79.81 185 ASN A O 1
ATOM 1512 N N . GLY A 1 186 ? -33.215 -5.023 14.778 1.00 83.62 186 GLY A N 1
ATOM 1513 C CA . GLY A 1 186 ? -33.426 -5.469 13.394 1.00 83.62 186 GLY A CA 1
ATOM 1514 C C . GLY A 1 186 ? -32.727 -4.621 12.324 1.00 83.62 186 GLY A C 1
ATOM 1515 O O . GLY A 1 186 ? -32.786 -4.967 11.147 1.00 83.62 186 GLY A O 1
ATOM 1516 N N . GLN A 1 187 ? -32.027 -3.553 12.708 1.00 83.94 187 GLN A N 1
ATOM 1517 C CA . GLN A 1 187 ? -31.293 -2.678 11.797 1.00 83.94 187 GLN A CA 1
ATOM 1518 C C . GLN A 1 187 ? -29.784 -2.908 11.918 1.00 83.94 187 GLN A C 1
ATOM 1520 O O . GLN A 1 187 ? -29.274 -3.230 12.991 1.00 83.94 187 GLN A O 1
ATOM 1525 N N . LEU A 1 188 ? -29.064 -2.764 10.804 1.00 88.81 188 LEU A N 1
ATOM 1526 C CA . LEU A 1 188 ? -27.608 -2.879 10.771 1.00 88.81 188 LEU A CA 1
ATOM 1527 C C . LEU A 1 188 ? -26.973 -1.533 11.138 1.00 88.81 188 LEU A C 1
ATOM 1529 O O . LEU A 1 188 ? -27.263 -0.517 10.508 1.00 88.81 188 LEU A O 1
ATOM 1533 N N . PHE A 1 189 ? -26.099 -1.550 12.137 1.00 89.19 189 PHE A N 1
ATOM 1534 C CA . PHE A 1 189 ? -25.287 -0.421 12.564 1.00 89.19 189 PHE A CA 1
ATOM 1535 C C . PHE A 1 189 ? -23.814 -0.719 12.291 1.00 89.19 189 PHE A C 1
ATOM 1537 O O . PHE A 1 189 ? -23.329 -1.822 12.556 1.00 89.19 189 PHE A O 1
ATOM 1544 N N . ALA A 1 190 ? -23.104 0.274 11.770 1.00 91.00 190 ALA A N 1
ATOM 1545 C CA . ALA A 1 190 ? -21.655 0.263 11.681 1.00 91.00 190 ALA A CA 1
ATOM 1546 C C . ALA A 1 190 ? -21.062 0.569 13.062 1.00 91.00 190 ALA A C 1
ATOM 1548 O O . ALA A 1 190 ? -21.555 1.434 13.786 1.00 91.00 190 ALA A O 1
ATOM 1549 N N . THR A 1 191 ? -20.011 -0.142 13.447 1.00 91.75 191 THR A N 1
ATOM 1550 C CA . THR A 1 191 ? -19.293 0.151 14.691 1.00 91.75 191 THR A CA 1
ATOM 1551 C C . THR A 1 191 ? -18.213 1.206 14.446 1.00 91.75 191 THR A C 1
ATOM 1553 O O . THR A 1 191 ? -17.786 1.394 13.301 1.00 91.75 191 THR A O 1
ATOM 1556 N N . PRO A 1 192 ? -17.698 1.867 15.500 1.00 89.25 192 PRO A N 1
ATOM 1557 C CA . PRO A 1 192 ? -16.530 2.736 15.371 1.00 89.25 192 PRO A CA 1
ATOM 1558 C C . PRO A 1 192 ? -15.332 2.040 14.704 1.00 89.25 192 PRO A C 1
ATOM 1560 O O . PRO A 1 192 ? -14.598 2.671 13.956 1.00 89.25 192 PRO A O 1
ATOM 1563 N N . LEU A 1 193 ? -15.183 0.721 14.881 1.00 90.75 193 LEU A N 1
ATOM 1564 C CA . LEU A 1 193 ? -14.114 -0.054 14.247 1.00 90.75 193 LEU A CA 1
ATOM 1565 C C . LEU A 1 193 ? -14.236 -0.092 12.713 1.00 90.75 193 LEU A C 1
ATOM 1567 O O . LEU A 1 193 ? -13.225 -0.090 12.018 1.00 90.75 193 LEU A O 1
ATOM 1571 N N . PHE A 1 194 ? -15.461 -0.101 12.175 1.00 92.00 194 PHE A N 1
ATOM 1572 C CA . PHE A 1 194 ? -15.680 -0.024 10.727 1.00 92.00 194 PHE A CA 1
ATOM 1573 C C . PHE A 1 194 ? -15.394 1.371 10.178 1.00 92.00 194 PHE A C 1
ATOM 1575 O O . PHE A 1 194 ? -14.835 1.500 9.094 1.00 92.00 194 PHE A O 1
ATOM 1582 N N . LEU A 1 195 ? -15.729 2.416 10.939 1.00 89.75 195 LEU A N 1
ATOM 1583 C CA . LEU A 1 195 ? -15.368 3.783 10.572 1.00 89.75 195 LEU A CA 1
ATOM 1584 C C . LEU A 1 195 ? -13.847 3.947 10.484 1.00 89.75 195 LEU A C 1
ATOM 1586 O O . LEU A 1 195 ? -13.352 4.534 9.530 1.00 89.75 195 LEU A O 1
ATOM 1590 N N . VAL A 1 196 ? -13.113 3.386 11.446 1.00 91.38 196 VAL A N 1
ATOM 1591 C CA . VAL A 1 196 ? -11.646 3.371 11.426 1.00 91.38 196 VAL A CA 1
ATOM 1592 C C . VAL A 1 196 ? -11.123 2.639 10.189 1.00 91.38 196 VAL A C 1
ATOM 1594 O O . VAL A 1 196 ? -10.245 3.171 9.521 1.00 91.38 196 VAL A O 1
ATOM 1597 N N . LEU A 1 197 ? -11.674 1.464 9.855 1.00 92.75 197 LEU A N 1
ATOM 1598 C CA . LEU A 1 197 ? -11.305 0.739 8.633 1.00 92.75 197 LEU A CA 1
ATOM 1599 C C . LEU A 1 197 ? -11.508 1.602 7.381 1.00 92.75 197 LEU A C 1
ATOM 1601 O O . LEU A 1 197 ? -10.597 1.712 6.574 1.00 92.75 197 LEU A O 1
ATOM 1605 N N . LEU A 1 198 ? -12.659 2.266 7.247 1.00 90.94 198 LEU A N 1
ATOM 1606 C CA . LEU A 1 198 ? -12.917 3.162 6.115 1.00 90.94 198 LEU A CA 1
ATOM 1607 C C . LEU A 1 198 ? -11.922 4.322 6.039 1.00 90.94 198 LEU A C 1
ATOM 1609 O O . LEU A 1 198 ? -11.499 4.683 4.948 1.00 90.94 198 LEU A O 1
ATOM 1613 N N . ILE A 1 199 ? -11.559 4.917 7.176 1.00 89.94 199 ILE A N 1
ATOM 1614 C CA . ILE A 1 199 ? -10.576 6.006 7.207 1.00 89.94 199 ILE A CA 1
ATOM 1615 C C . ILE A 1 199 ? -9.210 5.490 6.753 1.00 89.94 199 ILE A C 1
ATOM 1617 O O . ILE A 1 199 ? -8.593 6.126 5.911 1.00 89.94 199 ILE A O 1
ATOM 1621 N N . VAL A 1 200 ? -8.775 4.329 7.252 1.00 91.19 200 VAL A N 1
ATOM 1622 C CA . VAL A 1 200 ? -7.514 3.689 6.843 1.00 91.19 200 VAL A CA 1
ATOM 1623 C C . VAL A 1 200 ? -7.488 3.427 5.333 1.00 91.19 200 VAL A C 1
ATOM 1625 O O . VAL A 1 200 ? -6.517 3.790 4.682 1.00 91.19 200 VAL A O 1
ATOM 1628 N N . GLU A 1 201 ? -8.564 2.876 4.770 1.00 91.50 201 GLU A N 1
ATOM 1629 C CA . GLU A 1 201 ? -8.696 2.621 3.325 1.00 91.50 201 GLU A CA 1
ATOM 1630 C C . GLU A 1 201 ? -8.633 3.906 2.491 1.00 91.50 201 GLU A C 1
ATOM 1632 O O . GLU A 1 201 ? -7.933 3.976 1.487 1.00 91.50 201 GLU A O 1
ATOM 1637 N N . ILE A 1 202 ? -9.348 4.953 2.909 1.00 89.88 202 ILE A N 1
ATOM 1638 C CA . ILE A 1 202 ? -9.358 6.235 2.190 1.00 89.88 202 ILE A CA 1
ATOM 1639 C C . ILE A 1 202 ? -7.987 6.895 2.257 1.00 89.88 202 ILE A C 1
ATOM 1641 O O . ILE A 1 202 ? -7.508 7.416 1.256 1.00 89.88 202 ILE A O 1
ATOM 1645 N N . THR A 1 203 ? -7.355 6.855 3.425 1.00 87.75 203 THR A N 1
ATOM 1646 C CA . THR A 1 203 ? -6.001 7.357 3.613 1.00 87.75 203 THR A CA 1
ATOM 1647 C C . THR A 1 203 ? -5.002 6.590 2.738 1.00 87.75 203 THR A C 1
ATOM 1649 O O . THR A 1 203 ? -4.179 7.236 2.098 1.00 87.75 203 THR A O 1
ATOM 1652 N N . ASP A 1 204 ? -5.095 5.258 2.627 1.00 89.50 204 ASP A N 1
ATOM 1653 C CA . ASP A 1 204 ? -4.246 4.496 1.696 1.00 89.50 204 ASP A CA 1
ATOM 1654 C C . ASP A 1 204 ? -4.471 4.908 0.238 1.00 89.50 204 ASP A C 1
ATOM 1656 O O . ASP A 1 204 ? -3.504 5.119 -0.487 1.00 89.50 204 ASP A O 1
ATOM 1660 N N . VAL A 1 205 ? -5.726 5.113 -0.181 1.00 89.31 205 VAL A N 1
ATOM 1661 C CA . VAL A 1 205 ? -6.031 5.629 -1.525 1.00 89.31 205 VAL A CA 1
ATOM 1662 C C . VAL A 1 205 ? -5.409 7.008 -1.738 1.00 89.31 205 VAL A C 1
ATOM 1664 O O . VAL A 1 205 ? -4.830 7.238 -2.794 1.00 89.31 205 VAL A O 1
ATOM 1667 N N . THR A 1 206 ? -5.472 7.910 -0.755 1.00 86.69 206 THR A N 1
ATOM 1668 C CA . THR A 1 206 ? -4.808 9.221 -0.829 1.00 86.69 206 THR A CA 1
ATOM 1669 C C . THR A 1 206 ? -3.295 9.067 -1.018 1.00 86.69 206 THR A C 1
ATOM 1671 O O . THR A 1 206 ? -2.737 9.729 -1.888 1.00 86.69 206 THR A O 1
ATOM 1674 N N . PHE A 1 207 ? -2.653 8.143 -0.298 1.00 85.69 207 PHE A N 1
ATOM 1675 C CA . PHE A 1 207 ? -1.232 7.792 -0.464 1.00 85.69 207 PHE A CA 1
ATOM 1676 C C . PHE A 1 207 ? -0.914 6.977 -1.725 1.00 85.69 207 PHE A C 1
ATOM 1678 O O . PHE A 1 207 ? 0.242 6.735 -2.070 1.00 85.69 207 PHE A O 1
ATOM 1685 N N . ALA A 1 208 ? -1.923 6.463 -2.417 1.00 87.06 208 ALA A N 1
ATOM 1686 C CA . ALA A 1 208 ? -1.741 5.852 -3.723 1.00 87.06 208 ALA A CA 1
ATOM 1687 C C . ALA A 1 208 ? -1.695 6.921 -4.831 1.00 87.06 208 ALA A C 1
ATOM 1689 O O . ALA A 1 208 ? -1.156 6.674 -5.909 1.00 87.06 208 ALA A O 1
ATOM 1690 N N . VAL A 1 209 ? -2.238 8.122 -4.584 1.00 84.81 209 VAL A N 1
ATOM 1691 C CA . VAL A 1 209 ? -2.295 9.212 -5.574 1.00 84.81 209 VAL A CA 1
ATOM 1692 C C . VAL A 1 209 ? -0.916 9.808 -5.867 1.00 84.81 209 VAL A C 1
ATOM 1694 O O . VAL A 1 209 ? -0.690 10.249 -6.989 1.00 84.81 209 VAL A O 1
ATOM 1697 N N . ASP A 1 210 ? 0.008 9.824 -4.912 1.00 84.56 210 ASP A N 1
ATOM 1698 C CA . ASP A 1 210 ? 1.390 10.290 -5.078 1.00 84.56 210 ASP A CA 1
ATOM 1699 C C . ASP A 1 210 ? 2.361 9.153 -5.433 1.00 84.56 210 ASP A C 1
ATOM 1701 O O . ASP A 1 210 ? 3.181 9.314 -6.344 1.00 84.56 210 ASP A O 1
ATOM 1705 N N . SER A 1 211 ? 2.230 7.988 -4.792 1.00 87.38 211 SER A N 1
ATOM 1706 C CA . SER A 1 211 ? 3.092 6.822 -5.047 1.00 87.38 211 SER A CA 1
ATOM 1707 C C . SER A 1 211 ? 2.949 6.256 -6.466 1.00 87.38 211 SER A C 1
ATOM 1709 O O . SER A 1 211 ? 3.958 5.993 -7.124 1.00 87.38 211 SER A O 1
ATOM 1711 N N . ILE A 1 212 ? 1.726 6.144 -7.003 1.00 88.94 212 ILE A N 1
ATOM 1712 C CA . ILE A 1 212 ? 1.489 5.547 -8.331 1.00 88.94 212 ILE A CA 1
ATOM 1713 C C . ILE A 1 212 ? 2.125 6.372 -9.469 1.00 88.94 212 ILE A C 1
ATOM 1715 O O . ILE A 1 212 ? 2.834 5.809 -10.310 1.00 88.94 212 ILE A O 1
ATOM 1719 N N . PRO A 1 213 ? 1.942 7.703 -9.537 1.00 89.12 213 PRO A N 1
ATOM 1720 C CA . PRO A 1 213 ? 2.693 8.546 -10.463 1.00 89.12 213 PRO A CA 1
ATOM 1721 C C . PRO A 1 213 ? 4.214 8.391 -10.353 1.00 89.12 213 PRO A C 1
ATOM 1723 O O . PRO A 1 213 ? 4.898 8.388 -11.379 1.00 89.12 213 PRO A O 1
ATOM 1726 N N . ALA A 1 214 ? 4.745 8.254 -9.133 1.00 89.56 214 ALA A N 1
ATOM 1727 C CA . ALA A 1 214 ? 6.181 8.134 -8.903 1.00 89.56 214 ALA A CA 1
ATOM 1728 C C . ALA A 1 214 ? 6.744 6.827 -9.481 1.00 89.56 214 ALA A C 1
ATOM 1730 O O . ALA A 1 214 ? 7.747 6.860 -10.199 1.00 89.56 214 ALA A O 1
ATOM 1731 N N . ILE A 1 215 ? 6.069 5.693 -9.259 1.00 90.31 215 ILE A N 1
ATOM 1732 C CA . ILE A 1 215 ? 6.496 4.397 -9.805 1.00 90.31 215 ILE A CA 1
ATOM 1733 C C . ILE A 1 215 ? 6.378 4.339 -11.336 1.00 90.31 215 ILE A C 1
ATOM 1735 O O . ILE A 1 215 ? 7.282 3.824 -12.000 1.00 90.31 215 ILE A O 1
ATOM 1739 N N . PHE A 1 216 ? 5.350 4.959 -11.929 1.00 91.25 216 PHE A N 1
ATOM 1740 C CA . PHE A 1 216 ? 5.255 5.109 -13.389 1.00 91.25 216 PHE A CA 1
ATOM 1741 C C . PHE A 1 216 ? 6.363 5.999 -13.980 1.00 91.25 216 PHE A C 1
ATOM 1743 O O . PHE A 1 216 ? 6.644 5.931 -15.180 1.00 91.25 216 PHE A O 1
ATOM 1750 N N . GLY A 1 217 ? 7.016 6.819 -13.150 1.00 89.25 217 GLY A N 1
ATOM 1751 C CA . GLY A 1 217 ? 8.225 7.558 -13.510 1.00 89.25 217 GLY A CA 1
ATOM 1752 C C . GLY A 1 217 ? 9.475 6.685 -13.616 1.00 89.25 217 GLY A C 1
ATOM 1753 O O . GLY A 1 217 ? 10.400 7.052 -14.338 1.00 89.25 217 GLY A O 1
ATOM 1754 N N . ILE A 1 218 ? 9.495 5.528 -12.949 1.00 90.69 218 ILE A N 1
ATOM 1755 C CA . ILE A 1 218 ? 10.606 4.568 -12.993 1.00 90.69 218 ILE A CA 1
ATOM 1756 C C . ILE A 1 218 ? 10.434 3.602 -14.157 1.00 90.69 218 ILE A C 1
ATOM 1758 O O . ILE A 1 218 ? 11.370 3.382 -14.923 1.00 90.69 218 ILE A O 1
ATOM 1762 N N . THR A 1 219 ? 9.247 3.011 -14.286 1.00 91.19 219 THR A N 1
ATOM 1763 C CA . THR A 1 219 ? 8.979 2.000 -15.307 1.00 91.19 219 THR A CA 1
ATOM 1764 C C . THR A 1 219 ? 7.571 2.121 -15.863 1.00 91.19 219 THR A C 1
ATOM 1766 O O . THR A 1 219 ? 6.617 2.472 -15.174 1.00 91.19 219 THR A O 1
ATOM 1769 N N . ARG A 1 220 ? 7.443 1.807 -17.153 1.00 87.81 220 ARG A N 1
ATOM 1770 C CA . ARG A 1 220 ? 6.149 1.689 -17.839 1.00 87.81 220 ARG A CA 1
ATOM 1771 C C . ARG A 1 220 ? 5.646 0.250 -17.876 1.00 87.81 220 ARG A C 1
ATOM 1773 O O . ARG A 1 220 ? 4.567 -0.004 -18.407 1.00 87.81 220 ARG A O 1
ATOM 1780 N N . ASP A 1 221 ? 6.426 -0.692 -17.354 1.00 90.12 221 ASP A N 1
ATOM 1781 C CA . ASP A 1 221 ? 6.023 -2.084 -17.261 1.00 90.12 221 ASP A CA 1
ATOM 1782 C C . ASP A 1 221 ? 5.015 -2.254 -16.121 1.00 90.12 221 ASP A C 1
ATOM 1784 O O . ASP A 1 221 ? 5.371 -2.295 -14.944 1.00 90.12 221 ASP A O 1
ATOM 1788 N N . THR A 1 222 ? 3.737 -2.364 -16.477 1.00 89.44 222 THR A N 1
ATOM 1789 C CA . THR A 1 222 ? 2.630 -2.459 -15.517 1.00 89.44 222 THR A CA 1
ATOM 1790 C C . THR A 1 222 ? 2.732 -3.665 -14.593 1.00 89.44 222 THR A C 1
ATOM 1792 O O . THR A 1 222 ? 2.223 -3.609 -13.476 1.00 89.44 222 THR A O 1
ATOM 1795 N N . PHE A 1 223 ? 3.408 -4.738 -15.015 1.00 90.50 223 PHE A N 1
ATOM 1796 C CA . PHE A 1 223 ? 3.662 -5.883 -14.147 1.00 90.50 223 PHE A CA 1
ATOM 1797 C C . PHE A 1 223 ? 4.677 -5.527 -13.066 1.00 90.50 223 PHE A C 1
ATOM 1799 O O . PHE A 1 223 ? 4.463 -5.855 -11.904 1.00 90.50 223 PHE A O 1
ATOM 1806 N N . ILE A 1 224 ? 5.751 -4.816 -13.411 1.00 91.81 224 ILE A N 1
ATOM 1807 C CA . ILE A 1 224 ? 6.750 -4.374 -12.429 1.00 91.81 224 ILE A CA 1
ATOM 1808 C C . ILE A 1 224 ? 6.137 -3.336 -11.484 1.00 91.81 224 ILE A C 1
ATOM 1810 O O . ILE A 1 224 ? 6.313 -3.446 -10.272 1.00 91.81 224 ILE A O 1
ATOM 1814 N N . VAL A 1 225 ? 5.351 -2.389 -12.010 1.00 91.62 225 VAL A N 1
ATOM 1815 C CA . VAL A 1 225 ? 4.599 -1.417 -11.195 1.00 91.62 225 VAL A CA 1
ATOM 1816 C C . VAL A 1 225 ? 3.695 -2.133 -10.189 1.00 91.62 225 VAL A C 1
ATOM 1818 O O . VAL A 1 225 ? 3.770 -1.864 -8.998 1.00 91.62 225 VAL A O 1
ATOM 1821 N N . TYR A 1 226 ? 2.875 -3.082 -10.647 1.00 90.88 226 TYR A N 1
ATOM 1822 C CA . TYR A 1 226 ? 1.965 -3.816 -9.768 1.00 90.88 226 TYR A CA 1
ATOM 1823 C C . TYR A 1 226 ? 2.714 -4.662 -8.737 1.00 90.88 226 TYR A C 1
ATOM 1825 O O . TYR A 1 226 ? 2.454 -4.564 -7.546 1.00 90.88 226 TYR A O 1
ATOM 1833 N N . THR A 1 227 ? 3.677 -5.468 -9.176 1.00 91.44 227 THR A N 1
ATOM 1834 C CA . THR A 1 227 ? 4.360 -6.429 -8.298 1.00 91.44 227 THR A CA 1
ATOM 1835 C C . THR A 1 227 ? 5.310 -5.793 -7.288 1.00 91.44 227 THR A C 1
ATOM 1837 O O . THR A 1 227 ? 5.642 -6.444 -6.306 1.00 91.44 227 THR A O 1
ATOM 1840 N N . SER A 1 228 ? 5.765 -4.557 -7.513 1.00 90.62 228 SER A N 1
ATOM 1841 C CA . SER A 1 228 ? 6.581 -3.813 -6.540 1.00 90.62 228 SER A CA 1
ATOM 1842 C C . SER A 1 228 ? 5.752 -3.057 -5.496 1.00 90.62 228 SER A C 1
ATOM 1844 O O . SER A 1 228 ? 6.283 -2.733 -4.435 1.00 90.62 228 SER A O 1
ATOM 1846 N N . ASN A 1 229 ? 4.473 -2.796 -5.791 1.00 89.50 229 ASN A N 1
ATOM 1847 C CA . ASN A 1 229 ? 3.525 -2.101 -4.916 1.00 89.50 229 ASN A CA 1
ATOM 1848 C C . ASN A 1 229 ? 2.763 -3.064 -3.984 1.00 89.50 229 ASN A C 1
ATOM 1850 O O . ASN A 1 229 ? 2.396 -2.686 -2.873 1.00 89.50 229 ASN A O 1
ATOM 1854 N N . VAL A 1 230 ? 2.538 -4.298 -4.450 1.00 83.25 230 VAL A N 1
ATOM 1855 C CA . VAL A 1 230 ? 1.879 -5.398 -3.723 1.00 83.25 230 VAL A CA 1
ATOM 1856 C C . VAL A 1 230 ? 2.863 -6.159 -2.845 1.00 83.25 230 VAL A C 1
ATOM 1858 O O . VAL A 1 230 ? 2.536 -6.368 -1.656 1.00 83.25 230 VAL A O 1
#

pLDDT: mean 84.7, std 10.12, range [43.56, 96.12]

Solvent-accessible surface area (backbone atoms only — not comparable to full-atom values): 12760 Å² total; per-residue (Å²): 133,83,52,72,65,57,59,52,51,50,53,52,51,50,52,51,52,50,46,44,46,53,63,66,74,53,63,60,72,60,83,78,48,71,69,56,54,50,51,53,52,50,52,54,50,50,50,52,49,54,50,33,52,49,38,22,71,77,69,31,64,64,55,16,49,47,25,49,54,36,30,50,53,42,55,55,55,48,54,58,52,50,52,55,49,52,50,51,36,58,76,69,65,55,54,73,50,45,48,58,58,38,47,58,54,31,52,56,50,42,51,54,51,51,53,52,50,52,53,50,50,51,56,44,48,75,75,32,83,64,48,61,57,54,39,50,52,48,50,52,49,52,55,52,46,62,73,68,56,64,92,69,88,60,70,62,63,59,59,50,51,49,56,51,46,64,72,76,44,54,65,46,96,55,76,63,76,87,40,43,62,45,77,57,96,91,38,81,24,39,16,55,60,36,53,50,33,52,50,51,41,51,52,48,53,59,58,42,64,57,49,51,48,54,40,56,70,72,41,85,52,64,66,47,50,49,65,29,69,106

Sequence (230 aa):
MHTALHWIAFNVLVLIAIALDLGVFHRKAHKIALREALLWSLAWIALAITFGLTISYFYGRQSGLEFFTGYVIEKALSVDNLFVFLVVFRVFAVKEEYQQRVLGYGILGALLMRGAMIAAGAALIERFNWIMYVFGAFIIYAGLHMLFAGEAESHPEQNFLVRYFSRHLRLTKEYRGEKFFSRENGQLFATPLFLVLLIVEITDVTFAVDSIPAIFGITRDTFIVYTSNV